Protein AF-A0A536DYF4-F1 (afdb_monomer)

Structure (mmCIF, N/CA/C/O backbone):
data_AF-A0A536DYF4-F1
#
_entry.id   AF-A0A536DYF4-F1
#
loop_
_atom_site.group_PDB
_atom_site.id
_atom_site.type_symbol
_atom_site.label_atom_id
_atom_site.label_alt_id
_atom_site.label_comp_id
_atom_site.label_asym_id
_atom_site.label_entity_id
_atom_site.label_seq_id
_atom_site.pdbx_PDB_ins_code
_atom_site.Cartn_x
_atom_site.Cartn_y
_atom_site.Cartn_z
_atom_site.occupancy
_atom_site.B_iso_or_equiv
_atom_site.auth_seq_id
_atom_site.auth_comp_id
_atom_site.auth_asym_id
_atom_site.auth_atom_id
_atom_site.pdbx_PDB_model_num
ATOM 1 N N . MET A 1 1 ? -3.916 22.424 34.967 1.00 25.30 1 MET A N 1
ATOM 2 C CA . MET A 1 1 ? -3.404 21.280 35.748 1.00 25.30 1 MET A CA 1
ATOM 3 C C . MET A 1 1 ? -4.540 20.280 35.863 1.00 25.30 1 MET A C 1
ATOM 5 O O . MET A 1 1 ? -5.568 20.674 36.398 1.00 25.30 1 MET A O 1
ATOM 9 N N . PRO A 1 2 ? -4.440 19.077 35.279 1.00 30.45 2 PRO A N 1
ATOM 10 C CA . PRO A 1 2 ? -5.526 18.108 35.348 1.00 30.45 2 PRO A CA 1
ATOM 11 C C . PRO A 1 2 ? -5.594 17.494 36.752 1.00 30.45 2 PRO A C 1
ATOM 13 O O . PRO A 1 2 ? -4.598 17.004 37.281 1.00 30.45 2 PRO A O 1
ATOM 16 N N . THR A 1 3 ? -6.770 17.592 37.363 1.00 34.78 3 THR A N 1
ATOM 17 C CA . THR A 1 3 ? -7.141 17.036 38.667 1.00 34.78 3 THR A CA 1
ATOM 18 C C . THR A 1 3 ? -7.410 15.533 38.571 1.00 34.78 3 THR A C 1
ATOM 20 O O . THR A 1 3 ? -8.072 15.106 37.630 1.00 34.78 3 THR A O 1
ATOM 23 N N . LYS A 1 4 ? -6.885 14.778 39.553 1.00 40.72 4 LYS A N 1
ATOM 24 C CA . LYS A 1 4 ? -7.200 13.388 39.957 1.00 40.72 4 LYS A CA 1
ATOM 25 C C . LYS A 1 4 ? -8.194 12.644 39.044 1.00 40.72 4 LYS A C 1
ATOM 27 O O . LYS A 1 4 ? -9.399 12.736 39.240 1.00 40.72 4 LYS A O 1
ATOM 32 N N . ALA A 1 5 ? -7.673 11.873 38.092 1.00 45.44 5 ALA A N 1
ATOM 33 C CA . ALA A 1 5 ? -8.377 10.692 37.604 1.00 45.44 5 ALA A CA 1
ATOM 34 C C . ALA A 1 5 ? -8.034 9.541 38.560 1.00 45.44 5 ALA A C 1
ATOM 36 O O . ALA A 1 5 ? -6.854 9.347 38.865 1.00 45.44 5 ALA A O 1
ATOM 37 N N . ASP A 1 6 ? -9.038 8.823 39.059 1.00 49.34 6 ASP A N 1
ATOM 38 C CA . ASP A 1 6 ? -8.818 7.642 39.890 1.00 49.34 6 ASP A CA 1
ATOM 39 C C . ASP A 1 6 ? -8.406 6.483 38.969 1.00 49.34 6 ASP A C 1
ATOM 41 O O . ASP A 1 6 ? -9.186 5.976 38.158 1.00 49.34 6 ASP A O 1
ATOM 45 N N . PHE A 1 7 ? -7.123 6.127 39.031 1.00 54.47 7 PHE A N 1
ATOM 46 C CA . PHE A 1 7 ? -6.559 4.986 38.319 1.00 54.47 7 PHE A CA 1
ATOM 47 C C . PHE A 1 7 ? -6.653 3.753 39.220 1.00 54.47 7 PHE A C 1
ATOM 49 O O . PHE A 1 7 ? -6.200 3.793 40.359 1.00 54.47 7 PHE A O 1
ATOM 56 N N . VAL A 1 8 ? -7.178 2.646 38.701 1.00 55.31 8 VAL A N 1
ATOM 57 C CA . VAL A 1 8 ? -7.099 1.324 39.329 1.00 55.31 8 VAL A CA 1
ATOM 58 C C . VAL A 1 8 ? -5.947 0.568 38.685 1.00 55.31 8 VAL A C 1
ATOM 60 O O . VAL A 1 8 ? -5.933 0.358 37.471 1.00 55.31 8 VAL A O 1
ATOM 63 N N . ILE A 1 9 ? -4.962 0.163 39.486 1.00 59.66 9 ILE A N 1
ATOM 64 C CA . ILE A 1 9 ? -3.857 -0.682 39.028 1.00 59.66 9 ILE A CA 1
ATOM 65 C C . ILE A 1 9 ? -4.134 -2.128 39.442 1.00 59.66 9 ILE A C 1
ATOM 67 O O . ILE A 1 9 ? -4.295 -2.423 40.621 1.00 59.66 9 ILE A O 1
ATOM 71 N N . GLU A 1 10 ? -4.153 -3.035 38.471 1.00 58.19 10 GLU A N 1
ATOM 72 C CA . GLU A 1 10 ? -4.268 -4.481 38.666 1.00 58.19 10 GLU A CA 1
ATOM 73 C C . GLU A 1 10 ? -2.920 -5.135 38.328 1.00 58.19 10 GLU A C 1
ATOM 75 O O . GLU A 1 10 ? -2.419 -4.994 37.212 1.00 58.19 10 GLU A O 1
ATOM 80 N N . GLY A 1 11 ? -2.305 -5.840 39.277 1.00 58.81 11 GLY A N 1
ATOM 81 C CA . GLY A 1 11 ? -1.127 -6.674 39.016 1.00 58.81 11 GLY A CA 1
ATOM 82 C C . GLY A 1 11 ? -1.521 -8.114 38.711 1.00 58.81 11 GLY A C 1
ATOM 83 O O . GLY A 1 11 ? -2.436 -8.642 39.341 1.00 58.81 11 GLY A O 1
ATOM 84 N N . ASP A 1 12 ? -0.833 -8.762 37.765 1.00 59.91 12 ASP A N 1
ATOM 85 C CA . ASP A 1 12 ? -0.915 -10.222 37.657 1.00 59.91 12 ASP A CA 1
ATOM 86 C C . ASP A 1 12 ? -0.251 -10.896 38.877 1.00 59.91 12 ASP A C 1
ATOM 88 O O . ASP A 1 12 ? 0.471 -10.263 39.652 1.00 59.91 12 ASP A O 1
ATOM 92 N N . ALA A 1 13 ? -0.471 -12.201 39.058 1.00 57.50 13 ALA A N 1
ATOM 93 C CA . ALA A 1 13 ? 0.057 -12.935 40.212 1.00 57.50 13 ALA A CA 1
ATOM 94 C C . ALA A 1 13 ? 1.593 -12.838 40.364 1.00 57.50 13 ALA A C 1
ATOM 96 O O . ALA A 1 13 ? 2.105 -12.924 41.479 1.00 57.50 13 ALA A O 1
ATOM 97 N N . ALA A 1 14 ? 2.332 -12.628 39.268 1.00 56.56 14 ALA A N 1
ATOM 98 C CA . ALA A 1 14 ? 3.785 -12.483 39.295 1.00 56.56 14 ALA A CA 1
ATOM 99 C C . ALA A 1 14 ? 4.220 -11.061 39.694 1.00 56.56 14 ALA A C 1
ATOM 101 O O . ALA A 1 14 ? 5.199 -10.916 40.425 1.00 56.56 14 ALA A O 1
ATOM 102 N N . ALA A 1 15 ? 3.491 -10.025 39.266 1.00 59.44 15 ALA A N 1
ATOM 103 C CA . ALA A 1 15 ? 3.692 -8.648 39.719 1.00 59.44 15 ALA A CA 1
ATOM 104 C C . ALA A 1 15 ? 3.435 -8.522 41.224 1.00 59.44 15 ALA A C 1
ATOM 106 O O . ALA A 1 15 ? 4.239 -7.929 41.943 1.00 59.44 15 ALA A O 1
ATOM 107 N N . THR A 1 16 ? 2.353 -9.137 41.705 1.00 60.66 16 THR A N 1
ATOM 108 C CA . THR A 1 16 ? 2.009 -9.160 43.130 1.00 60.66 16 THR A CA 1
ATOM 109 C C . THR A 1 16 ? 3.076 -9.897 43.943 1.00 60.66 16 THR A C 1
ATOM 111 O O . THR A 1 16 ? 3.575 -9.348 44.920 1.00 60.66 16 THR A O 1
ATOM 114 N N . ALA A 1 17 ? 3.532 -11.073 43.492 1.00 60.22 17 ALA A N 1
ATOM 115 C CA . ALA A 1 17 ? 4.603 -11.819 44.162 1.00 60.22 17 ALA A CA 1
ATOM 116 C C . ALA A 1 17 ? 5.953 -11.072 44.180 1.00 60.22 17 ALA A C 1
ATOM 118 O O . ALA A 1 17 ? 6.704 -11.141 45.159 1.00 60.22 17 ALA A O 1
ATOM 119 N N . TRP A 1 18 ? 6.281 -10.337 43.112 1.00 65.19 18 TRP A N 1
ATOM 120 C CA . TRP A 1 18 ? 7.487 -9.509 43.072 1.00 65.19 18 TRP A CA 1
ATOM 121 C C . TRP A 1 18 ? 7.404 -8.334 44.059 1.00 65.19 18 TRP A C 1
ATOM 123 O O . TRP A 1 18 ? 8.352 -8.094 44.804 1.00 65.19 18 TRP A O 1
ATOM 133 N N . LEU A 1 19 ? 6.259 -7.650 44.132 1.00 63.41 19 LEU A N 1
ATOM 134 C CA . LEU A 1 19 ? 6.041 -6.551 45.081 1.00 63.41 19 LEU A CA 1
ATOM 135 C C . LEU A 1 19 ? 6.033 -7.035 46.537 1.00 63.41 19 LEU A C 1
ATOM 137 O O . LEU A 1 19 ? 6.611 -6.380 47.405 1.00 63.41 19 LEU A O 1
ATOM 141 N N . ASP A 1 20 ? 5.454 -8.208 46.797 1.00 63.09 20 ASP A N 1
ATOM 142 C CA . ASP A 1 20 ? 5.426 -8.818 48.129 1.00 63.09 20 ASP A CA 1
ATOM 143 C C . ASP A 1 20 ? 6.815 -9.274 48.603 1.00 63.09 20 ASP A C 1
ATOM 145 O O . ASP A 1 20 ? 7.092 -9.248 49.805 1.00 63.09 20 ASP A O 1
ATOM 149 N N . SER A 1 21 ? 7.702 -9.658 47.676 1.00 59.94 21 SER A N 1
ATOM 150 C CA . SER A 1 21 ? 9.095 -10.018 47.987 1.00 59.94 21 SER A CA 1
ATOM 151 C C . SER A 1 21 ? 10.030 -8.810 48.137 1.00 59.94 21 SER A C 1
ATOM 153 O O . SER A 1 21 ? 11.095 -8.952 48.734 1.00 59.94 21 SER A O 1
ATOM 155 N N . HIS A 1 22 ? 9.623 -7.619 47.680 1.00 60.59 22 HIS A N 1
ATOM 156 C CA . HIS A 1 22 ? 10.409 -6.377 47.727 1.00 60.59 22 HIS A CA 1
ATOM 157 C C . HIS A 1 22 ? 9.705 -5.309 48.580 1.00 60.59 22 HIS A C 1
ATOM 159 O O . HIS A 1 22 ? 9.400 -4.201 48.124 1.00 60.59 22 HIS A O 1
ATOM 165 N N . LYS A 1 23 ? 9.412 -5.649 49.845 1.00 58.75 23 LYS A N 1
ATOM 166 C CA . LYS A 1 23 ? 8.760 -4.736 50.796 1.00 58.75 23 LYS A CA 1
ATOM 167 C C . LYS A 1 23 ? 9.654 -3.530 51.092 1.00 58.75 23 LYS A C 1
ATOM 169 O O . LYS A 1 23 ? 10.697 -3.652 51.726 1.00 58.75 23 LYS A O 1
ATOM 174 N N . SER A 1 24 ? 9.202 -2.352 50.675 1.00 58.75 24 SER A N 1
ATOM 175 C CA . SER A 1 24 ? 9.834 -1.061 50.957 1.00 58.75 24 SER A CA 1
ATOM 176 C C . SER A 1 24 ? 9.189 -0.406 52.188 1.00 58.75 24 SER A C 1
ATOM 178 O O . SER A 1 24 ? 7.993 -0.559 52.430 1.00 58.75 24 SER A O 1
ATOM 180 N N . GLN A 1 25 ? 9.968 0.359 52.962 1.00 54.94 25 GLN A N 1
ATOM 181 C CA . GLN A 1 25 ? 9.478 1.136 54.118 1.00 54.94 25 GLN A CA 1
ATOM 182 C C . GLN A 1 25 ? 8.611 2.356 53.714 1.00 54.94 25 GLN A C 1
ATOM 184 O O . GLN A 1 25 ? 8.027 3.016 54.571 1.00 54.94 25 GLN A O 1
ATOM 189 N N . GLY A 1 26 ? 8.510 2.653 52.412 1.00 61.69 26 GLY A N 1
ATOM 190 C CA . GLY A 1 26 ? 7.660 3.696 51.822 1.00 61.69 26 GLY A CA 1
ATOM 191 C C . GLY A 1 26 ? 7.018 3.250 50.497 1.00 61.69 26 GLY A C 1
ATOM 192 O O . GLY A 1 26 ? 7.324 2.152 50.027 1.00 61.69 26 GLY A O 1
ATOM 193 N N . PRO A 1 27 ? 6.145 4.073 49.880 1.00 62.12 27 PRO A N 1
ATOM 194 C CA . PRO A 1 27 ? 5.437 3.694 48.657 1.00 62.12 27 PRO A CA 1
ATOM 195 C C . PRO A 1 27 ? 6.414 3.434 47.505 1.00 62.12 27 PRO A C 1
ATOM 197 O O . PRO A 1 27 ? 7.379 4.183 47.325 1.00 62.12 27 PRO A O 1
ATOM 200 N N . HIS A 1 28 ? 6.150 2.403 46.701 1.00 65.62 28 HIS A N 1
ATOM 201 C CA . HIS A 1 28 ? 6.890 2.174 45.458 1.00 65.62 28 HIS A CA 1
ATOM 202 C C . HIS A 1 28 ? 6.515 3.264 44.454 1.00 65.62 28 HIS A C 1
ATOM 204 O O . HIS A 1 28 ? 5.332 3.471 44.169 1.00 65.62 28 HIS A O 1
ATOM 210 N N . VAL A 1 29 ? 7.509 3.975 43.915 1.00 66.31 29 VAL A N 1
ATOM 211 C CA . VAL A 1 29 ? 7.265 5.060 42.954 1.00 66.31 29 VAL A CA 1
ATOM 212 C C . VAL A 1 29 ? 7.645 4.621 41.552 1.00 66.31 29 VAL A C 1
ATOM 214 O O . VAL A 1 29 ? 8.815 4.367 41.273 1.00 66.31 29 VAL A O 1
ATOM 217 N N . ILE A 1 30 ? 6.665 4.574 40.652 1.00 67.81 30 ILE A N 1
ATOM 218 C CA . ILE A 1 30 ? 6.883 4.289 39.233 1.00 67.81 30 ILE A CA 1
ATOM 219 C C . ILE A 1 30 ? 7.089 5.618 38.507 1.00 67.81 30 ILE A C 1
ATOM 221 O O . ILE A 1 30 ? 6.144 6.378 38.279 1.00 67.81 30 ILE A O 1
ATOM 225 N N . ARG A 1 31 ? 8.339 5.903 38.143 1.00 65.69 31 ARG A N 1
ATOM 226 C CA . ARG A 1 31 ? 8.762 7.168 37.538 1.00 65.69 31 ARG A CA 1
ATOM 227 C C . ARG A 1 31 ? 9.065 7.017 36.055 1.00 65.69 31 ARG A C 1
ATOM 229 O O . ARG A 1 31 ? 9.693 6.049 35.637 1.00 65.69 31 ARG A O 1
ATOM 236 N N . TYR A 1 32 ? 8.636 8.014 35.284 1.00 58.16 32 TYR A N 1
ATOM 237 C CA . TYR A 1 32 ? 8.971 8.171 33.874 1.00 58.16 32 TYR A CA 1
ATOM 238 C C . TYR A 1 32 ? 10.139 9.152 33.724 1.00 58.16 32 TYR A C 1
ATOM 240 O O . TYR A 1 32 ? 10.002 10.342 34.012 1.00 58.16 32 TYR A O 1
ATOM 248 N N . ASP A 1 33 ? 11.280 8.658 33.261 1.00 57.62 33 ASP A N 1
ATOM 249 C CA . ASP A 1 33 ? 12.491 9.437 33.036 1.00 57.62 33 ASP A CA 1
ATOM 250 C C . ASP A 1 33 ? 12.746 9.669 31.551 1.00 57.62 33 ASP A C 1
ATOM 252 O O . ASP A 1 33 ? 12.566 8.783 30.720 1.00 57.62 33 ASP A O 1
ATOM 256 N N . VAL A 1 34 ? 13.184 10.881 31.206 1.00 53.88 34 VAL A N 1
ATOM 257 C CA . VAL A 1 34 ? 13.578 11.238 29.840 1.00 53.88 34 VAL A CA 1
ATOM 258 C C . VAL A 1 34 ? 15.008 11.746 29.861 1.00 53.88 34 VAL A C 1
ATOM 260 O O . VAL A 1 34 ? 15.285 12.832 30.366 1.00 53.88 34 VAL A O 1
ATOM 263 N N . HIS A 1 35 ? 15.912 10.987 29.256 1.00 62.44 35 HIS A N 1
ATOM 264 C CA . HIS A 1 35 ? 17.304 11.374 29.072 1.00 62.44 35 HIS A CA 1
ATOM 265 C C . HIS A 1 35 ? 17.565 11.729 27.607 1.00 62.44 35 HIS A C 1
ATOM 267 O O . HIS A 1 35 ? 16.983 11.144 26.695 1.00 62.44 35 HIS A O 1
ATOM 273 N N . ARG A 1 36 ? 18.439 12.707 27.352 1.00 40.62 36 ARG A N 1
ATOM 274 C CA . ARG A 1 36 ? 18.917 13.005 25.994 1.00 40.62 36 ARG A CA 1
ATOM 275 C C . ARG A 1 36 ? 20.212 12.242 25.749 1.00 40.62 36 ARG A C 1
ATOM 277 O O . ARG A 1 36 ? 21.147 12.359 26.530 1.00 40.62 36 ARG A O 1
ATOM 284 N N . CYS A 1 37 ? 20.256 11.478 24.666 1.00 43.66 37 CYS A N 1
ATOM 285 C CA . CYS A 1 37 ? 21.475 10.832 24.200 1.00 43.66 37 CYS A CA 1
ATOM 286 C C . CYS A 1 37 ? 22.365 11.841 23.459 1.00 43.66 37 CYS A C 1
ATOM 288 O O . CYS A 1 37 ? 21.866 12.795 22.855 1.00 43.66 37 CYS A O 1
ATOM 290 N N . CYS A 1 38 ? 23.675 11.588 23.444 1.00 40.66 38 CYS A N 1
ATOM 291 C CA . CYS A 1 38 ? 24.693 12.381 22.749 1.00 40.66 38 CYS A CA 1
ATOM 292 C C . CYS A 1 38 ? 24.399 12.566 21.243 1.00 40.66 38 CYS A C 1
ATOM 294 O O . CYS A 1 38 ? 24.852 13.533 20.646 1.00 40.66 38 CYS A O 1
ATOM 296 N N . GLY A 1 39 ? 23.594 11.678 20.640 1.00 40.66 39 GLY A N 1
ATOM 297 C CA . GLY A 1 39 ? 23.111 11.774 19.254 1.00 40.66 39 GLY A CA 1
ATOM 298 C C . GLY A 1 39 ? 21.796 12.548 19.059 1.00 40.66 39 GLY A C 1
ATOM 299 O O . GLY A 1 39 ? 21.181 12.438 18.003 1.00 40.66 39 GLY A O 1
ATOM 300 N N . GLY A 1 40 ? 21.305 13.272 20.069 1.00 40.75 40 GLY A N 1
ATOM 301 C CA . GLY A 1 40 ? 20.090 14.098 19.981 1.00 40.75 40 GLY A CA 1
ATOM 302 C C . GLY A 1 40 ? 18.757 13.351 20.144 1.00 40.75 40 GLY A C 1
ATOM 303 O O . GLY A 1 40 ? 17.706 13.988 20.213 1.00 40.75 40 GLY A O 1
ATOM 304 N N . GLY A 1 41 ? 18.776 12.019 20.257 1.00 29.67 41 GLY A N 1
ATOM 305 C CA . GLY A 1 41 ? 17.594 11.206 20.562 1.00 29.67 41 GLY A CA 1
ATOM 306 C C . GLY A 1 41 ? 17.150 11.322 22.027 1.00 29.67 41 GLY A C 1
ATOM 307 O O . GLY A 1 41 ? 17.980 11.472 22.926 1.00 29.67 41 GLY A O 1
ATOM 308 N N . LYS A 1 42 ? 15.837 11.236 22.279 1.00 47.06 42 LYS A N 1
ATOM 309 C CA . LYS A 1 42 ? 15.270 11.120 23.634 1.00 47.06 42 LYS A CA 1
ATOM 310 C C . LYS A 1 42 ? 15.140 9.640 24.001 1.00 47.06 42 LYS A C 1
ATOM 312 O O . LYS A 1 42 ? 14.503 8.889 23.271 1.00 47.06 42 LYS A O 1
ATOM 317 N N . IL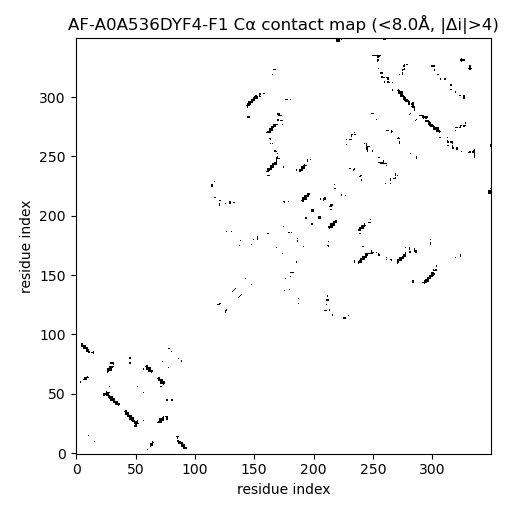E A 1 43 ? 15.726 9.241 25.124 1.00 48.16 43 ILE A N 1
ATOM 318 C CA . ILE A 1 43 ? 15.570 7.924 25.740 1.00 48.16 43 ILE A CA 1
ATOM 319 C C . ILE A 1 43 ? 14.548 8.079 26.858 1.00 48.16 43 ILE A C 1
ATOM 321 O O . ILE A 1 43 ? 14.769 8.846 27.793 1.00 48.16 43 ILE A O 1
ATOM 325 N N . CYS A 1 44 ? 13.434 7.371 26.739 1.00 59.75 44 CYS A N 1
ATOM 326 C CA . CYS A 1 44 ? 12.387 7.335 27.748 1.00 59.75 44 CYS A CA 1
ATOM 327 C C . CYS A 1 44 ? 12.521 6.030 28.539 1.00 59.75 44 CYS A C 1
ATOM 329 O O . CYS A 1 44 ? 12.516 4.960 27.934 1.00 59.75 44 CYS A O 1
ATOM 331 N N . ASP A 1 45 ? 12.647 6.114 29.859 1.00 54.06 45 ASP A N 1
ATOM 332 C CA . ASP A 1 45 ? 12.832 4.973 30.757 1.00 54.06 45 ASP A CA 1
ATOM 333 C C . ASP A 1 45 ? 11.764 4.988 31.859 1.00 54.06 45 ASP A C 1
ATOM 335 O O . ASP A 1 45 ? 11.299 6.049 32.273 1.00 54.06 45 ASP A O 1
ATOM 339 N N . VAL A 1 46 ? 11.354 3.809 32.321 1.00 58.09 46 VAL A N 1
ATOM 340 C CA . VAL A 1 46 ? 10.402 3.653 33.429 1.00 58.09 46 VAL A CA 1
ATOM 341 C C . VAL A 1 46 ? 11.092 2.873 34.534 1.00 58.09 46 VAL A C 1
ATOM 343 O O . VAL A 1 46 ? 11.483 1.718 34.329 1.00 58.09 46 VAL A O 1
ATOM 346 N N . ARG A 1 47 ? 11.228 3.501 35.704 1.00 62.38 47 ARG A N 1
ATOM 347 C CA . ARG A 1 47 ? 11.929 2.947 36.869 1.00 62.38 47 ARG A CA 1
ATOM 348 C C . ARG A 1 47 ? 11.011 2.856 38.074 1.00 62.38 47 ARG A C 1
ATOM 350 O O . ARG A 1 47 ? 10.170 3.727 38.281 1.00 62.38 47 ARG A O 1
ATOM 357 N N . VAL A 1 48 ? 11.223 1.820 38.878 1.00 62.09 48 VAL A N 1
ATOM 358 C CA . VAL A 1 48 ? 10.628 1.693 40.209 1.00 62.09 48 VAL A CA 1
ATOM 359 C C . VAL A 1 48 ? 11.661 2.195 41.207 1.00 62.09 48 VAL A C 1
ATOM 361 O O . VAL A 1 48 ? 12.790 1.712 41.223 1.00 62.09 48 VAL A O 1
ATOM 364 N N . LEU A 1 49 ? 11.294 3.202 41.989 1.00 63.53 49 LEU A N 1
ATOM 365 C CA . LEU A 1 49 ? 12.101 3.699 43.094 1.00 63.53 49 LEU A CA 1
ATOM 366 C C . LEU A 1 49 ? 11.546 3.128 44.399 1.00 63.53 49 LEU A C 1
ATOM 368 O O . LEU A 1 49 ? 10.355 3.269 44.687 1.00 63.53 49 LEU A O 1
ATOM 372 N N . GLU A 1 50 ? 12.422 2.502 45.178 1.00 60.53 50 GLU A N 1
ATOM 373 C CA . GLU A 1 50 ? 12.133 2.030 46.531 1.00 60.53 50 GLU A CA 1
ATOM 374 C C . GLU A 1 50 ? 12.386 3.169 47.533 1.00 60.53 50 GLU A C 1
ATOM 376 O O . GLU A 1 50 ? 13.383 3.886 47.431 1.00 60.53 50 GLU A O 1
ATOM 381 N N . GLY A 1 51 ? 11.478 3.372 48.493 1.00 54.84 51 GLY A N 1
ATOM 382 C CA . GLY A 1 51 ? 11.690 4.309 49.604 1.00 54.84 51 GLY A CA 1
ATOM 383 C C . GLY A 1 51 ? 11.700 5.806 49.252 1.00 54.84 51 GLY A C 1
ATOM 384 O O . GLY A 1 51 ? 12.432 6.573 49.880 1.00 54.84 51 GLY A O 1
ATOM 385 N N . ALA A 1 52 ? 10.906 6.263 48.276 1.00 54.81 52 ALA A N 1
ATOM 386 C CA . ALA A 1 52 ? 10.832 7.692 47.954 1.00 54.81 52 ALA A CA 1
ATOM 387 C C . ALA A 1 52 ? 10.259 8.520 49.125 1.00 54.81 52 ALA A C 1
ATOM 389 O O . ALA A 1 52 ? 9.228 8.175 49.711 1.00 54.81 52 ALA A O 1
ATOM 390 N N . ARG A 1 53 ? 10.905 9.649 49.455 1.00 53.84 53 ARG A N 1
ATOM 391 C CA . ARG A 1 53 ? 10.426 10.575 50.499 1.00 53.84 53 ARG A CA 1
ATOM 392 C C . ARG A 1 53 ? 9.187 11.328 50.010 1.00 53.84 53 ARG A C 1
ATOM 394 O O . ARG A 1 53 ? 9.106 11.675 48.837 1.00 53.84 53 ARG A O 1
ATOM 401 N N . ARG A 1 54 ? 8.251 11.641 50.915 1.00 46.56 54 ARG A N 1
ATOM 402 C CA . ARG A 1 54 ? 6.945 12.289 50.631 1.00 46.56 54 ARG A CA 1
ATOM 403 C C . ARG A 1 54 ? 7.049 13.554 49.755 1.00 46.56 54 ARG A C 1
ATOM 405 O O . ARG A 1 54 ? 6.169 13.813 48.944 1.00 46.56 54 ARG A O 1
ATOM 412 N N . GLU A 1 55 ? 8.151 14.291 49.872 1.00 45.84 55 GLU A N 1
ATOM 413 C CA . GLU A 1 55 ? 8.466 15.512 49.110 1.00 45.84 55 GLU A CA 1
ATOM 414 C C . GLU A 1 55 ? 8.793 15.261 47.623 1.00 45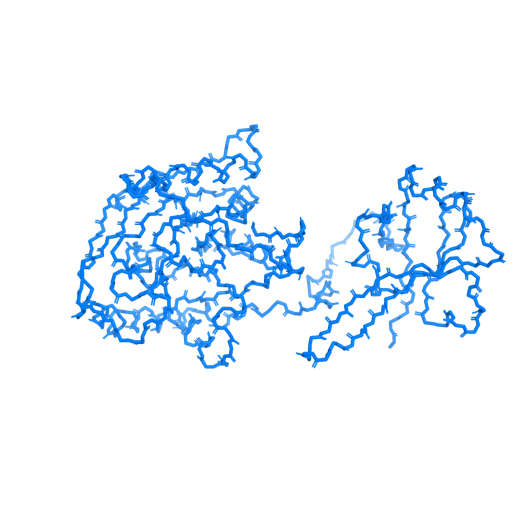.84 55 GLU A C 1
ATOM 416 O O . GLU A 1 55 ? 8.624 16.153 46.797 1.00 45.84 55 GLU A O 1
ATOM 421 N N . GLN A 1 56 ? 9.208 14.045 47.246 1.00 52.75 56 GLN A N 1
ATOM 422 C CA . GLN A 1 56 ? 9.515 13.656 45.859 1.00 52.75 56 GLN A CA 1
ATOM 423 C C . GLN A 1 56 ? 8.273 13.191 45.071 1.00 52.75 56 GLN A C 1
ATOM 425 O O . GLN A 1 56 ? 8.382 12.891 43.884 1.00 52.75 56 GLN A O 1
ATOM 430 N N . ILE A 1 57 ? 7.104 13.121 45.723 1.00 52.78 57 ILE A N 1
ATOM 431 C CA . ILE A 1 57 ? 5.892 12.433 45.234 1.00 52.78 57 ILE A CA 1
ATOM 432 C C . ILE A 1 57 ? 4.777 13.434 44.852 1.00 52.78 57 ILE A C 1
ATOM 434 O O . ILE A 1 57 ? 3.719 13.038 44.382 1.00 52.78 57 ILE A O 1
ATOM 438 N N . SER A 1 58 ? 5.000 14.749 44.972 1.00 49.66 58 SER A N 1
ATOM 439 C CA . SER A 1 58 ? 3.958 15.778 44.758 1.00 49.66 58 SER A CA 1
ATOM 440 C C . SER A 1 58 ? 3.318 15.787 43.360 1.00 49.66 58 SER A C 1
ATOM 442 O O . SER A 1 58 ? 2.197 16.264 43.211 1.00 49.66 58 SER A O 1
ATOM 444 N N . ASN A 1 59 ? 3.996 15.225 42.353 1.00 56.38 59 ASN A N 1
ATOM 445 C CA . ASN A 1 59 ? 3.514 15.119 40.970 1.00 56.38 59 ASN A CA 1
ATOM 446 C C . ASN A 1 59 ? 3.053 13.701 40.572 1.00 56.38 59 ASN A C 1
ATOM 448 O O . ASN A 1 59 ? 2.818 13.447 39.390 1.00 56.38 59 ASN A O 1
ATOM 452 N N . PHE A 1 60 ? 2.961 12.770 41.524 1.00 63.19 60 PHE A N 1
ATOM 453 C CA . PHE A 1 60 ? 2.604 11.371 41.286 1.00 63.19 60 PHE A CA 1
ATOM 454 C C . PHE A 1 60 ? 1.211 11.077 41.837 1.00 63.19 60 PHE A C 1
ATOM 456 O O . PHE A 1 60 ? 0.813 11.620 42.868 1.00 63.19 60 PHE A O 1
ATOM 463 N N . VAL A 1 61 ? 0.465 10.207 41.157 1.00 61.84 61 VAL A N 1
ATOM 464 C CA . VAL A 1 61 ? -0.874 9.813 41.602 1.00 61.84 61 VAL A CA 1
ATOM 465 C C . VAL A 1 61 ? -0.744 8.614 42.543 1.00 61.84 61 VAL A C 1
ATOM 467 O O . VAL A 1 61 ? -0.223 7.582 42.112 1.00 61.84 61 VAL A O 1
ATOM 470 N N . PRO A 1 62 ? -1.153 8.733 43.820 1.00 62.72 62 PRO A N 1
ATOM 471 C CA . PRO A 1 62 ? -1.158 7.608 44.743 1.00 62.72 62 PRO A CA 1
ATOM 472 C C . PRO A 1 62 ? -2.299 6.645 44.399 1.00 62.72 62 PRO A C 1
ATOM 474 O O . PRO A 1 62 ? -3.407 7.081 44.096 1.00 62.72 62 PRO A O 1
ATOM 477 N N . THR A 1 63 ? -2.030 5.349 44.473 1.00 64.06 63 THR A N 1
ATOM 478 C CA . THR A 1 63 ? -2.993 4.267 44.255 1.00 64.06 63 THR A CA 1
ATOM 479 C C . THR A 1 63 ? -2.650 3.091 45.153 1.00 64.06 63 THR A C 1
ATOM 481 O O . THR A 1 63 ? -1.476 2.796 45.385 1.00 64.06 63 THR A O 1
ATOM 484 N N . ASP A 1 64 ? -3.680 2.395 45.618 1.00 63.94 64 ASP A N 1
ATOM 485 C CA . ASP A 1 64 ? -3.525 1.160 46.374 1.00 63.94 64 ASP A CA 1
ATOM 486 C C . ASP A 1 64 ? -3.782 -0.027 45.440 1.00 63.94 64 ASP A C 1
ATOM 488 O O . ASP A 1 64 ? -4.717 -0.015 44.637 1.00 63.94 64 ASP A O 1
ATOM 492 N N . LEU A 1 65 ? -2.927 -1.043 45.512 1.00 61.91 65 LEU A N 1
ATOM 493 C CA . LEU A 1 65 ? -3.213 -2.346 44.917 1.00 61.91 65 LEU A CA 1
ATOM 494 C C . LEU A 1 65 ? -4.263 -3.083 45.759 1.00 61.91 65 LEU A C 1
ATOM 496 O O . LEU A 1 65 ? -4.431 -2.813 46.948 1.00 61.91 65 LEU A O 1
ATOM 500 N N . HIS A 1 66 ? -4.922 -4.082 45.168 1.00 54.34 66 HIS A N 1
ATOM 501 C CA . HIS A 1 66 ? -5.950 -4.888 45.842 1.00 54.34 66 HIS A CA 1
ATOM 502 C C . HIS A 1 66 ? -5.457 -5.589 47.130 1.00 54.34 66 HIS A C 1
ATOM 504 O O . HIS A 1 66 ? -6.252 -5.909 48.007 1.00 54.34 66 HIS A O 1
ATOM 510 N N . ASN A 1 67 ? -4.143 -5.792 47.275 1.00 57.78 67 ASN A N 1
ATOM 511 C CA . ASN A 1 67 ? -3.492 -6.369 48.457 1.00 57.78 67 ASN A CA 1
ATOM 512 C C . ASN A 1 67 ? -3.074 -5.323 49.521 1.00 57.78 67 ASN A C 1
ATOM 514 O O . ASN A 1 67 ? -2.409 -5.676 50.494 1.00 57.78 67 ASN A O 1
ATOM 518 N N . GLY A 1 68 ? -3.418 -4.042 49.345 1.00 59.03 68 GLY A N 1
ATOM 519 C CA . GLY A 1 68 ? -3.086 -2.955 50.275 1.00 59.03 68 GLY A CA 1
ATOM 520 C C . GLY A 1 68 ? -1.685 -2.350 50.105 1.00 59.03 68 GLY A C 1
ATOM 521 O O . GLY A 1 68 ? -1.286 -1.500 50.905 1.00 59.03 68 GLY A O 1
ATOM 522 N N . THR A 1 69 ? -0.921 -2.750 49.081 1.00 66.69 69 THR A N 1
ATOM 523 C CA . THR A 1 69 ? 0.371 -2.123 48.758 1.00 66.69 69 THR A CA 1
ATOM 524 C C . THR A 1 69 ? 0.162 -0.719 48.184 1.00 66.69 69 THR A C 1
ATOM 526 O O . THR A 1 69 ? -0.535 -0.549 47.183 1.00 66.69 69 THR A O 1
ATOM 529 N N . LYS A 1 70 ? 0.812 0.287 48.786 1.00 64.38 70 LYS A N 1
ATOM 530 C CA . LYS A 1 70 ? 0.741 1.689 48.343 1.00 64.38 70 LYS A CA 1
ATOM 531 C C . LYS A 1 70 ? 1.744 1.968 47.227 1.00 64.38 70 LYS A C 1
ATOM 533 O O . LYS A 1 70 ? 2.952 1.846 47.437 1.00 64.38 70 LYS A O 1
ATOM 538 N N . ILE A 1 71 ? 1.256 2.416 46.076 1.00 68.44 71 ILE A N 1
ATOM 539 C CA . ILE A 1 71 ? 2.060 2.801 44.910 1.00 68.44 71 ILE A CA 1
ATOM 540 C C . ILE A 1 71 ? 1.807 4.272 44.581 1.00 68.44 71 ILE A C 1
ATOM 542 O O . ILE A 1 71 ? 0.709 4.785 44.769 1.00 68.44 71 ILE A O 1
ATOM 546 N N . ALA A 1 72 ? 2.818 4.967 44.063 1.00 68.69 72 ALA A N 1
ATOM 547 C CA . ALA A 1 72 ? 2.623 6.252 43.399 1.00 68.69 72 ALA A CA 1
ATOM 548 C C . ALA A 1 72 ? 3.141 6.180 41.958 1.00 68.69 72 ALA A C 1
ATOM 550 O O . ALA A 1 72 ? 4.291 5.808 41.723 1.00 68.69 72 ALA A O 1
ATOM 551 N N . ILE A 1 73 ? 2.304 6.524 40.980 1.00 65.69 73 ILE A N 1
ATOM 552 C CA . ILE A 1 73 ? 2.636 6.406 39.553 1.00 65.69 73 ILE A CA 1
ATOM 553 C C . ILE A 1 73 ? 2.701 7.779 38.879 1.00 65.69 73 ILE A C 1
ATOM 555 O O . ILE A 1 73 ? 1.859 8.645 39.124 1.00 65.69 73 ILE A O 1
ATOM 559 N N . ASP A 1 74 ? 3.706 7.999 38.023 1.00 64.56 74 ASP A N 1
ATOM 560 C CA . ASP A 1 74 ? 3.693 9.137 37.097 1.00 64.56 74 ASP A CA 1
ATOM 561 C C . ASP A 1 74 ? 2.597 8.853 36.055 1.00 64.56 74 ASP A C 1
ATOM 563 O O . ASP A 1 74 ? 2.670 7.819 35.381 1.00 64.56 74 ASP A O 1
ATOM 567 N N . PRO A 1 75 ? 1.60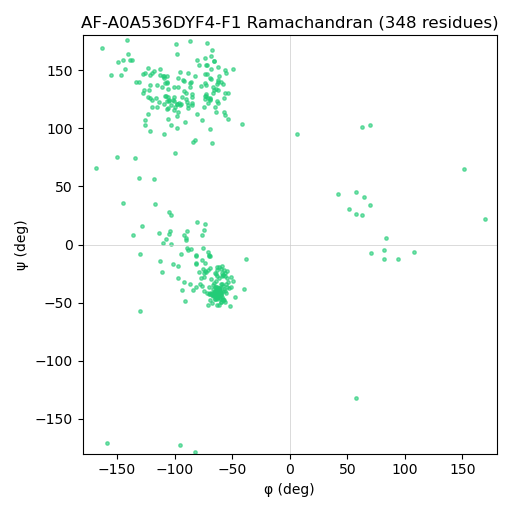4 9.737 35.856 1.00 59.81 75 PRO A N 1
ATOM 568 C CA . PRO A 1 75 ? 0.566 9.546 34.839 1.00 59.81 75 PRO A CA 1
ATOM 569 C C . PRO A 1 75 ? 1.117 9.233 33.437 1.00 59.81 75 PRO A C 1
ATOM 571 O O . PRO A 1 75 ? 0.484 8.532 32.650 1.00 59.81 75 PRO A O 1
ATOM 574 N N . ARG A 1 76 ? 2.334 9.698 33.118 1.00 57.69 76 ARG A N 1
ATOM 575 C CA . ARG A 1 76 ? 3.019 9.416 31.845 1.00 57.69 76 ARG A CA 1
ATOM 576 C C . ARG A 1 76 ? 3.567 7.991 31.751 1.00 57.69 76 ARG A C 1
ATOM 578 O O . ARG A 1 76 ? 3.743 7.499 30.635 1.00 57.69 76 ARG A O 1
ATOM 585 N N . ALA A 1 77 ? 3.832 7.343 32.886 1.00 58.59 77 ALA A N 1
ATOM 586 C CA . ALA A 1 77 ? 4.247 5.946 32.960 1.00 58.59 77 ALA A CA 1
ATOM 587 C C . ALA A 1 77 ? 3.059 4.990 32.779 1.00 58.59 77 ALA A C 1
ATOM 589 O O . ALA A 1 77 ? 3.229 3.952 32.147 1.00 58.59 77 ALA A O 1
ATOM 590 N N . ALA A 1 78 ? 1.860 5.355 33.251 1.00 58.44 78 ALA A N 1
ATOM 591 C CA . ALA A 1 78 ? 0.662 4.509 33.187 1.00 58.44 78 ALA A CA 1
ATOM 592 C C . ALA A 1 78 ? 0.320 4.039 31.759 1.00 58.44 78 ALA A C 1
ATOM 594 O O . ALA A 1 78 ? 0.025 2.868 31.543 1.00 58.44 78 ALA A O 1
ATOM 595 N N . ALA A 1 79 ? 0.442 4.925 30.763 1.00 54.09 79 ALA A N 1
ATOM 596 C CA . ALA A 1 79 ? 0.168 4.608 29.356 1.00 54.09 79 ALA A CA 1
ATOM 597 C C . ALA A 1 79 ? 1.329 3.901 28.624 1.00 54.09 79 ALA A C 1
ATOM 599 O O . ALA A 1 79 ? 1.181 3.488 27.474 1.00 54.09 79 ALA A O 1
ATOM 600 N N . ARG A 1 80 ? 2.510 3.818 29.246 1.00 53.41 80 ARG A N 1
ATOM 601 C CA . ARG A 1 80 ? 3.755 3.335 28.622 1.00 53.41 80 ARG A CA 1
ATOM 602 C C . ARG A 1 80 ? 4.435 2.247 29.438 1.00 53.41 80 ARG A C 1
ATOM 604 O O . ARG A 1 80 ? 5.618 1.985 29.231 1.00 53.41 80 ARG A O 1
ATOM 611 N N . LEU A 1 81 ? 3.704 1.650 30.373 1.00 56.16 81 LEU A N 1
ATOM 612 C CA . LEU A 1 81 ? 4.254 0.720 31.334 1.00 56.16 81 LEU A CA 1
ATOM 613 C C . LEU A 1 81 ? 4.757 -0.530 30.595 1.00 56.16 81 LEU A C 1
ATOM 615 O O . LEU A 1 81 ? 3.971 -1.204 29.925 1.00 56.16 81 LEU A O 1
ATOM 619 N N . PRO A 1 82 ? 6.062 -0.838 30.653 1.00 54.44 82 PRO A N 1
ATOM 620 C CA . PRO A 1 82 ? 6.581 -2.022 29.985 1.00 54.44 82 PRO A CA 1
ATOM 621 C C . PRO A 1 82 ? 5.911 -3.299 30.507 1.00 54.44 82 PRO A C 1
ATOM 623 O O . PRO A 1 82 ? 5.757 -3.468 31.716 1.00 54.44 82 PRO A O 1
ATOM 626 N N . SER A 1 83 ? 5.596 -4.241 29.614 1.00 52.88 83 SER A N 1
ATOM 627 C CA . SER A 1 83 ? 4.952 -5.521 29.961 1.00 52.88 83 SER A CA 1
ATOM 628 C C . SER A 1 83 ? 5.723 -6.337 31.003 1.00 52.88 83 SER A C 1
ATOM 630 O O . SER A 1 83 ? 5.113 -7.097 31.746 1.00 52.88 83 SER A O 1
ATOM 632 N N . ARG A 1 84 ? 7.046 -6.134 31.127 1.00 55.25 84 ARG A N 1
ATOM 633 C CA . ARG A 1 84 ? 7.886 -6.746 32.175 1.00 55.25 84 ARG A CA 1
ATOM 634 C C . ARG A 1 84 ? 7.421 -6.423 3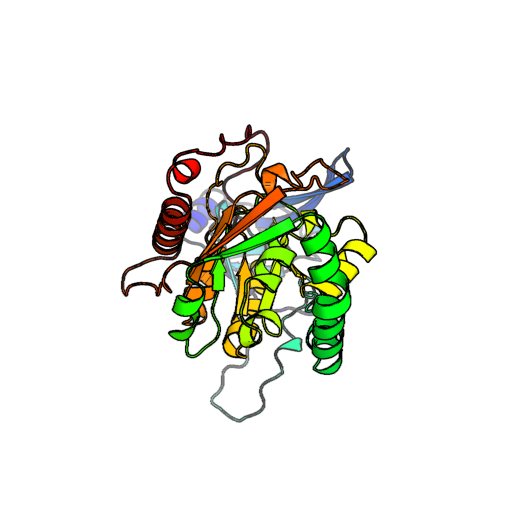3.599 1.00 55.25 84 ARG A C 1
ATOM 636 O O . ARG A 1 84 ? 7.703 -7.201 34.498 1.00 55.25 84 ARG A O 1
ATOM 643 N N . PHE A 1 85 ? 6.739 -5.293 33.797 1.00 56.50 85 PHE A N 1
ATOM 644 C CA . PHE A 1 85 ? 6.198 -4.910 35.100 1.00 56.50 85 PHE A CA 1
ATOM 645 C C . PHE A 1 85 ? 4.865 -5.591 35.405 1.00 56.50 85 PHE A C 1
ATOM 647 O O . PHE A 1 85 ? 4.483 -5.623 36.565 1.00 56.50 85 PHE A O 1
ATOM 654 N N . ARG A 1 86 ? 4.178 -6.147 34.392 1.00 56.53 86 ARG A N 1
ATOM 655 C CA . ARG A 1 86 ? 2.951 -6.949 34.548 1.00 56.53 86 ARG A CA 1
ATOM 656 C C . ARG A 1 86 ? 1.846 -6.275 35.388 1.00 56.53 86 ARG A C 1
ATOM 658 O O . ARG A 1 86 ? 1.039 -6.941 36.030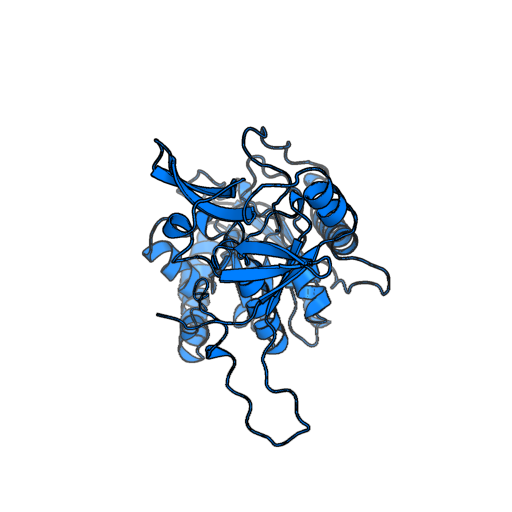 1.00 56.53 86 ARG A O 1
ATOM 665 N N . LEU A 1 87 ? 1.798 -4.943 35.346 1.00 60.53 87 LEU A N 1
ATOM 666 C CA . LEU A 1 87 ? 0.746 -4.119 35.939 1.00 60.53 87 LEU A CA 1
ATOM 667 C C . LEU A 1 87 ? -0.149 -3.573 34.819 1.00 60.53 87 LEU A C 1
ATOM 669 O O . LEU A 1 87 ? 0.341 -3.051 33.816 1.00 60.53 87 LEU A O 1
ATOM 673 N N . THR A 1 88 ? -1.458 -3.666 35.011 1.00 54.31 88 THR A N 1
ATOM 674 C CA . THR A 1 88 ? -2.494 -3.111 34.140 1.00 54.31 88 THR A CA 1
ATOM 675 C C . THR A 1 88 ? -3.079 -1.882 34.815 1.00 54.31 88 THR A C 1
ATOM 677 O O . THR A 1 88 ? -3.550 -1.972 35.941 1.00 54.31 88 THR A O 1
ATOM 680 N N . VAL A 1 89 ? -3.068 -0.730 34.143 1.00 56.03 89 VAL A N 1
ATOM 681 C CA . VAL A 1 89 ? -3.681 0.499 34.667 1.00 56.03 89 VAL A CA 1
ATOM 682 C C . VAL A 1 89 ? -5.016 0.731 33.963 1.00 56.03 89 VAL A C 1
ATOM 684 O O . VAL A 1 89 ? -5.056 0.873 32.740 1.00 56.03 89 VAL A O 1
ATOM 687 N N . ARG A 1 90 ? -6.109 0.770 34.725 1.00 50.00 90 ARG A N 1
ATOM 688 C CA . ARG A 1 90 ? -7.465 1.108 34.274 1.00 50.00 90 ARG A CA 1
ATOM 689 C C . ARG A 1 90 ? -7.866 2.462 34.850 1.00 50.00 90 ARG A C 1
ATOM 691 O O . ARG A 1 90 ? -7.483 2.797 35.961 1.00 50.00 90 ARG A O 1
ATOM 698 N N . VAL A 1 91 ? -8.621 3.251 34.096 1.00 48.94 91 VAL A N 1
ATOM 699 C CA . VAL A 1 91 ? -9.202 4.509 34.589 1.00 48.94 91 VAL A CA 1
ATOM 700 C C . VAL A 1 91 ? -10.639 4.210 34.991 1.00 48.94 91 VAL A C 1
ATOM 702 O O . VAL A 1 91 ? -11.404 3.736 34.154 1.00 48.94 91 VAL A O 1
ATOM 705 N N . THR A 1 92 ? -10.995 4.445 36.249 1.00 42.25 92 THR A N 1
ATOM 706 C CA . THR A 1 92 ? -12.380 4.332 36.726 1.00 42.25 92 THR A CA 1
ATOM 707 C C . THR A 1 92 ? -13.040 5.703 36.680 1.00 42.25 92 THR A C 1
ATOM 709 O O . THR A 1 92 ? -12.555 6.642 37.306 1.00 42.25 92 THR A O 1
ATOM 712 N N . ASP A 1 93 ? -14.131 5.821 35.923 1.00 39.78 93 ASP A N 1
ATOM 713 C CA . ASP A 1 93 ? -14.978 7.015 35.896 1.00 39.78 93 ASP A CA 1
ATOM 714 C C . ASP A 1 93 ? -16.065 6.874 36.988 1.00 39.78 93 ASP A C 1
ATOM 716 O O . ASP A 1 93 ? -16.782 5.871 36.969 1.00 39.78 93 ASP A O 1
ATOM 720 N N . PRO A 1 94 ? -16.210 7.793 37.964 1.00 33.19 94 PRO A N 1
ATOM 721 C CA . PRO A 1 94 ? -17.103 7.593 39.115 1.00 33.19 94 PRO A CA 1
ATOM 722 C C . PRO A 1 94 ? -18.619 7.698 38.847 1.00 33.19 94 PRO A C 1
ATOM 724 O O . PRO A 1 94 ? -19.380 7.881 39.796 1.00 33.19 94 PRO A O 1
ATOM 727 N N . ALA A 1 95 ? -19.099 7.615 37.605 1.00 34.62 95 ALA A N 1
ATOM 728 C CA . ALA A 1 95 ? -20.512 7.846 37.287 1.00 34.62 95 ALA A CA 1
ATOM 729 C C . ALA A 1 95 ? -21.097 6.792 36.331 1.00 34.62 95 ALA A C 1
ATOM 731 O O . ALA A 1 95 ? -21.373 7.069 35.165 1.00 34.62 95 ALA A O 1
ATOM 732 N N . GLU A 1 96 ? -21.346 5.586 36.846 1.00 31.89 96 GLU A N 1
ATOM 733 C CA . GLU A 1 96 ? -22.169 4.565 36.185 1.00 31.89 96 GLU A CA 1
ATOM 734 C C . GLU A 1 96 ? -23.563 4.502 36.837 1.00 31.89 96 GLU A C 1
ATOM 736 O O . GLU A 1 96 ? -23.755 3.953 37.919 1.00 31.89 96 GLU A O 1
ATOM 741 N N . GLY A 1 97 ? -24.553 5.091 36.163 1.00 30.91 97 GLY A N 1
ATOM 742 C CA . GLY A 1 97 ? -25.986 4.941 36.433 1.00 30.91 97 GLY A CA 1
ATOM 743 C C . GLY A 1 97 ? -26.753 4.780 35.109 1.00 30.91 97 GLY A C 1
ATOM 744 O O . GLY A 1 97 ? -26.222 5.138 34.052 1.00 30.91 97 GLY A O 1
ATOM 745 N N . PRO A 1 98 ? -27.975 4.211 35.105 1.00 33.25 98 PRO A N 1
ATOM 746 C CA . PRO A 1 98 ? -28.589 3.716 33.878 1.00 33.25 98 PRO A CA 1
ATOM 747 C C . PRO A 1 98 ? -29.242 4.836 33.039 1.00 33.25 98 PRO A C 1
ATOM 749 O O . PRO A 1 98 ? -30.283 5.371 33.396 1.00 33.25 98 PRO A O 1
ATOM 752 N N . ASN A 1 99 ? -28.639 5.099 31.873 1.00 36.69 99 ASN A N 1
ATOM 753 C CA . ASN A 1 99 ? -29.256 5.439 30.574 1.00 36.69 99 ASN A CA 1
ATOM 754 C C . ASN A 1 99 ? -30.096 6.740 30.409 1.00 36.69 99 ASN A C 1
ATOM 756 O O . ASN A 1 99 ? -31.292 6.692 30.654 1.00 36.69 99 ASN A O 1
ATOM 760 N N . VAL A 1 100 ? -29.534 7.825 29.824 1.00 31.47 100 VAL A N 1
ATOM 761 C CA . VAL A 1 100 ? -30.227 8.918 29.061 1.00 31.47 100 VAL A CA 1
ATOM 762 C C . VAL A 1 100 ? -29.222 9.581 28.065 1.00 31.47 100 VAL A C 1
ATOM 764 O O . VAL A 1 100 ? -28.030 9.624 28.373 1.00 31.47 100 VAL A O 1
ATOM 767 N N . PRO A 1 101 ? -29.624 10.045 26.850 1.00 36.19 101 PRO A N 1
ATOM 768 C CA . PRO A 1 101 ? -28.738 10.253 25.702 1.00 36.19 101 PRO A CA 1
ATOM 769 C C . PRO A 1 101 ? -28.039 11.620 25.679 1.00 36.19 101 PRO A C 1
ATOM 771 O O . PRO A 1 101 ? -28.634 12.661 25.938 1.00 36.19 101 PRO A O 1
ATOM 774 N N . GLY A 1 102 ? -26.765 11.594 25.286 1.00 33.03 102 GLY A N 1
ATOM 775 C CA . GLY A 1 102 ? -25.879 12.757 25.256 1.00 33.03 102 GLY A CA 1
ATOM 776 C C . GLY A 1 102 ? -24.429 12.325 25.457 1.00 33.03 102 GLY A C 1
ATOM 777 O O . GLY A 1 102 ? -23.822 12.623 26.476 1.00 33.03 102 GLY A O 1
ATOM 778 N N . ARG A 1 103 ? -23.880 11.552 24.508 1.00 27.98 103 ARG A N 1
ATOM 779 C CA . ARG A 1 103 ? -22.459 11.161 24.524 1.00 27.98 103 ARG A CA 1
ATOM 780 C C . ARG A 1 103 ? -21.570 12.409 24.410 1.00 27.98 103 ARG A C 1
ATOM 782 O O . ARG A 1 103 ? -21.770 13.171 23.461 1.00 27.98 103 ARG A O 1
ATOM 789 N N . PRO A 1 104 ? -20.524 12.571 25.239 1.00 28.88 104 PRO A N 1
ATOM 790 C CA . PRO A 1 104 ? -19.432 13.467 24.902 1.00 28.88 104 PRO A CA 1
ATOM 791 C C . PRO A 1 104 ? -18.702 12.906 23.676 1.00 28.88 104 PRO A C 1
ATOM 793 O O . PRO A 1 104 ? -18.419 11.712 23.566 1.00 28.88 104 PRO A O 1
ATOM 796 N N . THR A 1 105 ? -18.443 13.774 22.708 1.00 30.02 105 THR A N 1
ATOM 797 C CA . THR A 1 105 ? -17.774 13.454 21.447 1.00 30.02 105 THR A CA 1
ATOM 798 C C . THR A 1 105 ? -16.351 12.934 21.650 1.00 30.02 105 THR A C 1
ATOM 800 O O . THR A 1 105 ? -15.604 13.457 22.473 1.00 30.02 105 THR A O 1
ATOM 803 N N . LEU A 1 106 ? -15.964 11.992 20.780 1.00 34.00 106 LEU A N 1
ATOM 804 C CA . LEU A 1 106 ? -14.651 11.353 20.547 1.00 34.00 106 LEU A CA 1
ATOM 805 C C . LEU A 1 106 ? -13.397 12.261 20.661 1.00 34.00 106 LEU A C 1
ATOM 807 O O . LEU A 1 106 ? -12.277 11.768 20.695 1.00 34.00 106 LEU A O 1
ATOM 811 N N . HIS A 1 107 ? -13.569 13.582 20.701 1.00 31.06 107 HIS A N 1
ATOM 812 C CA . HIS A 1 107 ? -12.508 14.585 20.754 1.00 31.06 107 HIS A CA 1
ATOM 813 C C . HIS A 1 107 ? -11.796 14.679 22.118 1.00 31.06 107 HIS A C 1
ATOM 815 O O . HIS A 1 107 ? -10.659 15.130 22.164 1.00 31.06 107 HIS A O 1
ATOM 821 N N . ALA A 1 108 ? -12.423 14.248 23.219 1.00 29.17 108 ALA A N 1
ATOM 822 C CA . ALA A 1 108 ? -11.878 14.444 24.572 1.00 29.17 108 ALA A CA 1
ATOM 823 C C . ALA A 1 108 ? -10.937 13.322 25.071 1.00 29.17 108 ALA A C 1
ATOM 825 O O . ALA A 1 108 ? -10.369 13.437 26.150 1.00 29.17 108 ALA A O 1
ATOM 826 N N . LEU A 1 109 ? -10.738 12.254 24.287 1.00 31.64 109 LEU A N 1
ATOM 827 C CA . LEU A 1 109 ? -9.860 11.115 24.620 1.00 31.64 109 LEU A CA 1
ATOM 828 C C . LEU A 1 109 ? -8.519 11.126 23.851 1.00 31.64 109 LEU A C 1
ATOM 830 O O . LEU A 1 109 ? -7.803 10.127 23.852 1.00 31.64 109 LEU A O 1
ATOM 834 N N . MET A 1 110 ? -8.170 12.229 23.176 1.00 31.70 110 MET A N 1
ATOM 835 C CA . MET A 1 110 ? -7.047 12.293 22.224 1.00 31.70 110 MET A CA 1
ATOM 836 C C . MET A 1 110 ? -5.900 13.251 22.600 1.00 31.70 110 MET A C 1
ATOM 838 O O . MET A 1 110 ? -5.258 13.789 21.703 1.00 31.70 110 MET A O 1
ATOM 842 N N . ASP A 1 111 ? -5.555 13.411 23.881 1.00 36.81 111 ASP A N 1
ATOM 843 C CA . ASP A 1 111 ? -4.292 14.078 24.252 1.00 36.81 111 ASP A CA 1
ATOM 844 C C . ASP A 1 111 ? -3.192 13.070 24.610 1.00 36.81 111 ASP A C 1
ATOM 846 O O . ASP A 1 111 ? -2.854 12.804 25.762 1.00 36.81 111 ASP A O 1
ATOM 850 N N . GLY A 1 112 ? -2.617 12.521 23.538 1.00 35.34 112 GLY A N 1
ATOM 851 C CA . GLY A 1 112 ? -1.426 11.678 23.516 1.00 35.34 112 GLY A CA 1
ATOM 852 C C . GLY A 1 112 ? -0.930 11.504 22.079 1.00 35.34 112 GLY A C 1
ATOM 853 O O . GLY A 1 112 ? -0.984 10.402 21.554 1.00 35.34 112 GLY A O 1
ATOM 854 N N . GLU A 1 113 ? -0.483 12.615 21.478 1.00 39.34 113 GLU A N 1
ATOM 855 C CA . GLU A 1 113 ? -0.202 12.848 20.045 1.00 39.34 113 GLU A CA 1
ATOM 856 C C . GLU A 1 113 ? -1.460 12.902 19.161 1.00 39.34 113 GLU A C 1
ATOM 858 O O . GLU A 1 113 ? -2.053 11.890 18.796 1.00 39.34 113 GLU A O 1
ATOM 863 N N . ALA A 1 114 ? -1.859 14.121 18.780 1.00 47.66 114 ALA A N 1
ATOM 864 C CA . ALA A 1 114 ? -2.876 14.335 17.762 1.00 47.66 114 ALA A CA 1
ATOM 865 C C . ALA A 1 114 ? -2.441 13.632 16.467 1.00 47.66 114 ALA A C 1
ATOM 867 O O . ALA A 1 114 ? -1.473 14.042 15.825 1.00 47.66 114 ALA A O 1
ATOM 868 N N . VAL A 1 115 ? -3.153 12.567 16.089 1.00 55.44 115 VAL A N 1
ATOM 869 C CA . VAL A 1 115 ? -2.983 11.927 14.783 1.00 55.44 115 VAL A CA 1
ATOM 870 C C . VAL A 1 115 ? -3.231 13.008 13.734 1.00 55.44 115 VAL A C 1
ATOM 872 O O . VAL A 1 115 ? -4.352 13.514 13.631 1.00 55.44 115 VAL A O 1
ATOM 875 N N . ASP A 1 116 ? -2.203 13.386 12.966 1.00 65.56 116 ASP A N 1
ATOM 876 C CA . ASP A 1 116 ? -2.385 14.260 11.806 1.00 65.56 116 ASP A CA 1
ATOM 877 C C . ASP A 1 116 ? -3.173 13.483 10.756 1.00 65.56 116 ASP A C 1
ATOM 879 O O . ASP A 1 116 ? -2.654 12.788 9.881 1.00 65.56 116 ASP A O 1
ATOM 883 N N . THR A 1 117 ? -4.485 13.575 10.903 1.00 64.19 117 THR A N 1
ATOM 884 C CA . THR A 1 117 ? -5.436 12.947 10.013 1.00 64.19 117 THR A CA 1
ATOM 885 C C . THR A 1 117 ? -5.430 13.622 8.653 1.00 64.19 117 THR A C 1
ATOM 887 O O . THR A 1 117 ? -6.057 13.079 7.764 1.00 64.19 117 THR A O 1
ATOM 890 N N . ALA A 1 118 ? -4.762 14.761 8.423 1.00 69.12 118 ALA A N 1
ATOM 891 C CA . ALA A 1 118 ? -4.717 15.435 7.124 1.00 69.12 118 ALA A CA 1
ATOM 892 C C . ALA A 1 118 ? -6.085 15.462 6.399 1.00 69.12 118 ALA A C 1
ATOM 894 O O . ALA A 1 118 ? -6.171 15.190 5.203 1.00 69.12 118 ALA A O 1
ATOM 895 N N . LEU A 1 119 ? -7.184 15.750 7.118 1.00 76.44 119 LEU A N 1
ATOM 896 C CA . LEU A 1 119 ? -8.562 15.643 6.595 1.00 76.44 119 LEU A CA 1
ATOM 897 C C . LEU A 1 119 ? -8.769 16.418 5.286 1.00 76.44 119 LEU A C 1
ATOM 899 O O . LEU A 1 119 ? -9.522 15.990 4.408 1.00 76.44 119 LEU A O 1
ATOM 903 N N . TRP A 1 120 ? -8.053 17.533 5.134 1.00 81.81 120 TRP A N 1
ATOM 904 C CA . TRP A 1 120 ? -8.030 18.355 3.927 1.00 81.81 120 TRP A CA 1
ATOM 905 C C . TRP A 1 120 ? -7.662 17.546 2.669 1.00 81.81 120 TRP A C 1
ATOM 907 O O . TRP A 1 120 ? -8.263 17.761 1.610 1.00 81.81 120 TRP A O 1
ATOM 917 N N . ALA A 1 121 ? -6.752 16.569 2.797 1.00 82.75 121 ALA A N 1
ATOM 918 C CA . ALA A 1 121 ? -6.266 15.713 1.717 1.00 82.75 121 ALA A CA 1
ATOM 919 C C . ALA A 1 121 ? -7.384 14.840 1.122 1.00 82.75 121 ALA A C 1
ATOM 921 O O . ALA A 1 121 ? -7.304 14.415 -0.029 1.00 82.75 121 ALA A O 1
ATOM 922 N N . ARG A 1 122 ? -8.461 14.606 1.880 1.00 88.75 122 ARG A N 1
ATOM 923 C CA . ARG A 1 122 ? -9.568 13.714 1.504 1.00 88.75 122 ARG A CA 1
ATOM 924 C C . ARG A 1 122 ? -10.862 14.432 1.136 1.00 88.75 122 ARG A C 1
ATOM 926 O O . ARG A 1 122 ? -11.865 13.785 0.826 1.00 88.75 122 ARG A O 1
ATOM 933 N N . THR A 1 123 ? -10.848 15.763 1.101 1.00 90.81 123 THR A N 1
ATOM 934 C CA . THR A 1 123 ? -11.987 16.562 0.630 1.00 90.81 123 THR A CA 1
ATOM 935 C C . THR A 1 123 ? -12.307 16.274 -0.842 1.00 90.81 123 THR A C 1
ATOM 937 O O . THR A 1 123 ? -11.436 15.913 -1.634 1.00 90.81 123 THR A O 1
ATOM 940 N N . LYS A 1 124 ? -13.572 16.454 -1.256 1.00 91.19 124 LYS A N 1
ATOM 941 C CA . LYS A 1 124 ? -13.991 16.231 -2.657 1.00 91.19 124 LYS A CA 1
ATOM 942 C C . LYS A 1 124 ? -13.179 17.077 -3.650 1.00 91.19 124 LYS A C 1
ATOM 944 O O . LYS A 1 124 ? -12.821 16.572 -4.710 1.00 91.19 124 LYS A O 1
ATOM 949 N N . GLY A 1 125 ? -12.880 18.330 -3.295 1.00 93.50 125 GLY A N 1
ATOM 950 C CA . GLY A 1 125 ? -12.068 19.234 -4.114 1.00 93.50 125 GLY A CA 1
ATOM 951 C C . GLY A 1 125 ? -10.641 18.719 -4.292 1.00 93.50 125 GLY A C 1
ATOM 952 O O . GLY A 1 125 ? -10.197 18.529 -5.421 1.00 93.50 125 GLY A O 1
ATOM 953 N N . MET A 1 126 ? -9.968 18.384 -3.188 1.00 93.12 126 MET A N 1
ATOM 954 C CA . MET A 1 126 ? -8.607 17.845 -3.224 1.00 93.12 126 MET A CA 1
ATOM 955 C C . MET A 1 126 ? -8.522 16.520 -3.989 1.00 93.12 126 MET A C 1
ATOM 957 O O . MET A 1 126 ? -7.601 16.318 -4.771 1.00 93.12 126 MET A O 1
ATOM 961 N N . ARG A 1 127 ? -9.525 15.643 -3.861 1.00 93.56 127 ARG A N 1
ATOM 962 C CA . ARG A 1 127 ? -9.596 14.393 -4.636 1.00 93.56 127 ARG A CA 1
ATOM 963 C C . ARG A 1 127 ? -9.694 14.637 -6.142 1.00 93.56 127 ARG A C 1
ATOM 965 O O . ARG A 1 127 ? -9.027 13.946 -6.905 1.00 93.56 127 ARG A O 1
ATOM 972 N N . ARG A 1 128 ? -10.505 15.610 -6.576 1.00 94.44 128 ARG A N 1
ATOM 973 C CA . ARG A 1 128 ? -10.608 15.995 -7.996 1.00 94.44 128 ARG A CA 1
ATOM 974 C C . ARG A 1 128 ? -9.304 16.605 -8.501 1.00 94.44 128 ARG A C 1
ATOM 976 O O . ARG A 1 128 ? -8.837 16.226 -9.568 1.00 94.44 128 ARG A O 1
ATOM 983 N N . MET A 1 129 ? -8.696 17.488 -7.710 1.00 95.19 129 MET A N 1
ATOM 984 C CA . MET A 1 129 ? -7.399 18.086 -8.026 1.00 95.19 129 MET A CA 1
ATOM 985 C C . MET A 1 129 ? -6.309 17.017 -8.159 1.00 95.19 129 MET A C 1
ATOM 987 O O . MET A 1 129 ? -5.586 17.002 -9.148 1.00 95.19 129 MET A O 1
ATOM 991 N N . ARG A 1 130 ? -6.231 16.076 -7.209 1.00 95.06 130 ARG A N 1
ATOM 992 C CA . ARG A 1 130 ? -5.316 14.930 -7.262 1.00 95.06 130 ARG A CA 1
ATOM 993 C C . ARG A 1 130 ? -5.562 14.073 -8.495 1.00 95.06 130 ARG A C 1
ATOM 995 O O . ARG A 1 130 ? -4.603 13.708 -9.157 1.00 95.06 130 ARG A O 1
ATOM 1002 N N . ALA A 1 131 ? -6.819 13.769 -8.820 1.00 94.75 131 ALA A N 1
ATOM 1003 C CA . ALA A 1 131 ? -7.155 12.996 -10.013 1.00 94.75 131 ALA A CA 1
ATOM 1004 C C . ALA A 1 131 ? -6.667 13.685 -11.299 1.00 94.75 131 ALA A C 1
ATOM 1006 O O . ALA A 1 131 ? -6.080 13.024 -12.153 1.00 94.75 131 ALA A O 1
ATOM 1007 N N . ALA A 1 132 ? -6.850 15.005 -11.406 1.00 95.88 132 ALA A N 1
ATOM 1008 C CA . ALA A 1 132 ? -6.346 15.795 -12.528 1.00 95.88 132 ALA A CA 1
ATOM 1009 C C . ALA A 1 132 ? -4.809 15.810 -12.567 1.00 95.88 132 ALA A C 1
ATOM 1011 O O . ALA A 1 132 ? -4.219 15.520 -13.600 1.00 95.88 132 ALA A O 1
ATOM 1012 N N . LEU A 1 133 ? -4.149 16.053 -11.432 1.00 95.25 133 LEU A N 1
ATOM 1013 C CA . LEU A 1 133 ? -2.687 16.025 -11.326 1.00 95.25 133 LEU A CA 1
ATOM 1014 C C . LEU A 1 133 ? -2.108 14.655 -11.710 1.00 95.25 133 LEU A C 1
ATOM 1016 O O . LEU A 1 133 ? -1.108 14.571 -12.421 1.00 95.25 133 LEU A O 1
ATOM 1020 N N . GLN A 1 134 ? -2.743 13.577 -11.252 1.00 95.50 134 GLN A N 1
ATOM 1021 C CA . GLN A 1 134 ? -2.365 12.211 -11.588 1.00 95.50 134 GLN A CA 1
ATOM 1022 C C . GLN A 1 134 ? -2.477 11.961 -13.095 1.00 95.50 134 GLN A C 1
ATOM 1024 O O . GLN A 1 134 ? -1.504 11.536 -13.711 1.00 95.50 134 GLN A O 1
ATOM 1029 N N . ALA A 1 135 ? -3.629 12.273 -13.693 1.00 94.50 135 ALA A N 1
ATOM 1030 C CA . ALA A 1 135 ? -3.893 12.015 -15.107 1.00 94.50 135 ALA A CA 1
ATOM 1031 C C . ALA A 1 135 ? -3.082 12.910 -16.059 1.00 94.50 135 ALA A C 1
ATOM 1033 O O . ALA A 1 135 ? -2.664 12.446 -17.115 1.00 94.50 135 ALA A O 1
ATOM 1034 N N . SER A 1 136 ? -2.862 14.177 -15.700 1.00 95.81 136 SER A N 1
ATOM 1035 C CA . SER A 1 136 ? -2.257 15.174 -16.591 1.00 95.81 136 SER A CA 1
ATOM 1036 C C . SER A 1 136 ? -0.758 15.376 -16.383 1.00 95.81 136 SER A C 1
ATOM 1038 O O . SER A 1 136 ? -0.109 15.921 -17.269 1.00 95.81 136 SER A O 1
ATOM 1040 N N . LEU A 1 137 ? -0.196 14.962 -15.241 1.00 94.94 137 LEU A N 1
ATOM 1041 C CA . LEU A 1 137 ? 1.226 15.156 -14.946 1.00 94.94 137 LEU A CA 1
ATOM 1042 C C . LEU A 1 137 ? 1.913 13.877 -14.472 1.00 94.94 137 LEU A C 1
ATOM 1044 O O . LEU A 1 137 ? 2.884 13.458 -15.092 1.00 94.94 137 LEU A O 1
ATOM 1048 N N . LEU A 1 138 ? 1.435 13.251 -13.390 1.00 93.88 138 LEU A N 1
ATOM 1049 C CA . LEU A 1 138 ? 2.192 12.166 -12.750 1.00 93.88 138 LEU A CA 1
ATOM 1050 C C . LEU A 1 138 ? 2.264 10.903 -13.608 1.00 93.88 138 LEU A C 1
ATOM 1052 O O . LEU A 1 138 ? 3.354 10.369 -13.774 1.00 93.88 138 LEU A O 1
ATOM 1056 N N . PHE A 1 139 ? 1.140 10.434 -14.156 1.00 95.44 139 PHE A N 1
ATOM 1057 C CA . PHE A 1 139 ? 1.127 9.228 -14.989 1.00 95.44 139 PHE A CA 1
ATOM 1058 C C . PHE A 1 139 ? 1.825 9.445 -16.337 1.00 95.44 139 PHE A C 1
ATOM 1060 O O . PHE A 1 139 ? 2.649 8.611 -16.692 1.00 95.44 139 PHE A O 1
ATOM 1067 N N . PRO A 1 140 ? 1.635 10.569 -17.062 1.00 96.19 140 PRO A N 1
ATOM 1068 C CA . PRO A 1 140 ? 2.443 10.854 -18.251 1.00 96.19 140 PRO A CA 1
ATOM 1069 C C . PRO A 1 140 ? 3.947 10.948 -17.954 1.00 96.19 140 PRO A C 1
ATOM 1071 O O . PRO A 1 140 ? 4.761 10.411 -18.705 1.00 96.19 140 PRO A O 1
ATOM 1074 N N . ALA A 1 141 ? 4.328 11.587 -16.841 1.00 94.12 141 ALA A N 1
ATOM 1075 C CA . ALA A 1 141 ? 5.724 11.653 -16.423 1.00 94.12 141 ALA A CA 1
ATOM 1076 C C . ALA A 1 141 ? 6.274 10.259 -16.108 1.00 94.12 141 ALA A C 1
ATOM 1078 O O . ALA A 1 141 ? 7.356 9.924 -16.582 1.00 94.12 141 ALA A O 1
ATOM 1079 N N . LEU A 1 142 ? 5.525 9.428 -15.376 1.00 93.88 142 LEU A N 1
ATOM 1080 C CA . LEU A 1 142 ? 5.895 8.040 -15.112 1.00 93.88 142 LEU A CA 1
ATOM 1081 C C . LEU A 1 142 ? 6.040 7.264 -16.430 1.00 93.88 142 LEU A C 1
ATOM 1083 O O . LEU A 1 142 ? 7.095 6.686 -16.676 1.00 93.88 142 LEU A O 1
ATOM 1087 N N . ALA A 1 143 ? 5.058 7.348 -17.329 1.00 94.44 143 ALA A N 1
ATOM 1088 C CA . ALA A 1 143 ? 5.046 6.673 -18.627 1.00 94.44 143 ALA A CA 1
ATOM 1089 C C . ALA A 1 143 ? 6.242 7.025 -19.532 1.00 94.44 143 ALA A C 1
ATOM 1091 O O . ALA A 1 143 ? 6.646 6.204 -20.356 1.00 94.44 143 ALA A O 1
ATOM 1092 N N . SER A 1 144 ? 6.847 8.208 -19.364 1.00 94.69 144 SER A N 1
ATOM 1093 C CA . SER A 1 144 ? 8.020 8.629 -20.148 1.00 94.69 144 SER A CA 1
ATOM 1094 C C . SER A 1 144 ? 9.271 7.767 -19.915 1.00 94.69 144 SER A C 1
ATOM 1096 O O . SER A 1 144 ? 10.120 7.666 -20.800 1.00 94.69 144 SER A O 1
ATOM 1098 N N . PHE A 1 145 ? 9.382 7.114 -18.753 1.00 92.50 145 PHE A N 1
ATOM 1099 C CA . PHE A 1 145 ? 10.501 6.225 -18.408 1.00 92.50 145 PHE A CA 1
ATOM 1100 C C . PHE A 1 145 ? 10.051 4.857 -17.871 1.00 92.50 145 PHE A C 1
ATOM 1102 O O . PHE A 1 145 ? 10.868 3.959 -17.694 1.00 92.50 145 PHE A O 1
ATOM 1109 N N . CYS A 1 146 ? 8.764 4.660 -17.613 1.00 93.94 146 CYS A N 1
ATOM 1110 C CA . CYS A 1 146 ? 8.206 3.442 -17.046 1.00 93.94 146 CYS A CA 1
ATOM 1111 C C . CYS A 1 146 ? 7.099 2.920 -17.961 1.00 93.94 146 CYS A C 1
ATOM 1113 O O . CYS A 1 146 ? 5.997 3.463 -18.004 1.00 93.94 146 CYS A O 1
ATOM 1115 N N . ARG A 1 147 ? 7.363 1.828 -18.684 1.00 95.62 147 ARG A N 1
ATOM 1116 C CA . ARG A 1 147 ? 6.312 1.135 -19.438 1.00 95.62 147 ARG A CA 1
ATOM 1117 C C . ARG A 1 147 ? 5.551 0.206 -18.496 1.00 95.62 147 ARG A C 1
ATOM 1119 O O . ARG A 1 147 ? 5.934 -0.956 -18.342 1.00 95.62 147 ARG A O 1
ATOM 1126 N N . LEU A 1 148 ? 4.493 0.731 -17.880 1.00 97.62 148 LEU A N 1
ATOM 1127 C CA . LEU A 1 148 ? 3.649 -0.003 -16.941 1.00 97.62 148 LEU A CA 1
ATOM 1128 C C . LEU A 1 148 ? 2.756 -1.028 -17.658 1.00 97.62 148 LEU A C 1
ATOM 1130 O O . LEU A 1 148 ? 2.021 -0.699 -18.586 1.00 97.62 148 LEU A O 1
ATOM 1134 N N . THR A 1 149 ? 2.794 -2.276 -17.197 1.00 98.12 149 THR A N 1
ATOM 1135 C CA . THR A 1 149 ? 1.869 -3.349 -17.584 1.00 98.12 149 THR A CA 1
ATOM 1136 C C . THR A 1 149 ? 1.072 -3.781 -16.361 1.00 98.12 149 THR A C 1
ATOM 1138 O O . THR A 1 149 ? 1.654 -4.141 -15.344 1.00 98.12 149 THR A O 1
ATOM 1141 N N . VAL A 1 150 ? -0.254 -3.775 -16.447 1.00 98.31 150 VAL A N 1
ATOM 1142 C CA . VAL A 1 150 ? -1.109 -4.242 -15.348 1.00 98.31 150 VAL A CA 1
ATOM 1143 C C . VAL A 1 150 ? -1.679 -5.604 -15.715 1.00 98.31 150 VAL A C 1
ATOM 1145 O O . VAL A 1 150 ? -2.264 -5.743 -16.788 1.00 98.31 150 VAL A O 1
ATOM 1148 N N . ARG A 1 151 ? -1.503 -6.589 -14.837 1.00 98.25 151 ARG A N 1
ATOM 1149 C CA . ARG A 1 151 ? -1.998 -7.961 -14.996 1.00 98.25 151 ARG A CA 1
ATOM 1150 C C . ARG A 1 151 ? -3.076 -8.253 -13.960 1.00 98.25 151 ARG A C 1
ATOM 1152 O O . ARG A 1 151 ? -3.020 -7.720 -12.850 1.00 98.25 151 ARG A O 1
ATOM 1159 N N . ASP A 1 152 ? -4.054 -9.059 -14.357 1.00 97.75 152 ASP A N 1
ATOM 1160 C CA . ASP A 1 152 ? -5.100 -9.615 -13.490 1.00 97.75 152 ASP A CA 1
ATOM 1161 C C . ASP A 1 152 ? -5.945 -8.558 -12.749 1.00 97.75 152 ASP A C 1
ATOM 1163 O O . ASP A 1 152 ? -6.523 -8.780 -11.684 1.00 97.75 152 ASP A O 1
ATOM 1167 N N . ARG A 1 153 ? -6.052 -7.353 -13.326 1.00 97.00 153 ARG A N 1
ATOM 1168 C CA . ARG A 1 153 ? -6.825 -6.234 -12.753 1.00 97.00 153 ARG A CA 1
ATOM 1169 C C . ARG A 1 153 ? -8.323 -6.540 -12.696 1.00 97.00 153 ARG A C 1
ATOM 1171 O O . ARG A 1 153 ? -9.058 -5.920 -11.928 1.00 97.00 153 ARG A O 1
ATOM 1178 N N . GLU A 1 154 ? -8.798 -7.436 -13.545 1.00 96.44 154 GLU A N 1
ATOM 1179 C CA . GLU A 1 154 ? -10.174 -7.911 -13.600 1.00 96.44 154 GLU A CA 1
ATOM 1180 C C . GLU A 1 154 ? -10.608 -8.641 -12.329 1.00 96.44 154 GLU A C 1
ATOM 1182 O O . GLU A 1 154 ? -11.783 -8.524 -11.988 1.00 96.44 154 GLU A O 1
ATOM 1187 N N . LEU A 1 155 ? -9.687 -9.255 -11.572 1.00 95.88 155 LEU A N 1
ATOM 1188 C CA . LEU A 1 155 ? -9.980 -9.855 -10.261 1.00 95.88 155 LEU A CA 1
ATOM 1189 C C . LEU A 1 155 ? -10.534 -8.818 -9.277 1.00 95.88 155 LEU A C 1
ATOM 1191 O O . LEU A 1 155 ? -11.349 -9.113 -8.409 1.00 95.88 155 LEU A O 1
ATOM 1195 N N . LEU A 1 156 ? -10.172 -7.545 -9.461 1.00 96.25 156 LEU A N 1
ATOM 1196 C CA . LEU A 1 156 ? -10.695 -6.460 -8.639 1.00 96.25 156 LEU A CA 1
ATOM 1197 C C . LEU A 1 156 ? -12.175 -6.179 -8.897 1.00 96.25 156 LEU A C 1
ATOM 1199 O O . LEU A 1 156 ? -12.735 -5.363 -8.174 1.00 96.25 156 LEU A O 1
ATOM 1203 N N . ARG A 1 157 ? -12.812 -6.758 -9.925 1.00 93.38 157 ARG A N 1
ATOM 1204 C CA . ARG A 1 157 ? -14.255 -6.599 -10.184 1.00 93.38 157 ARG A CA 1
ATOM 1205 C C . ARG A 1 157 ? -15.112 -7.371 -9.185 1.00 93.38 157 ARG A C 1
ATOM 1207 O O . ARG A 1 157 ? -16.231 -6.941 -8.946 1.00 93.38 157 ARG A O 1
ATOM 1214 N N . GLU A 1 158 ? -14.569 -8.418 -8.570 1.00 90.12 158 GLU A N 1
ATOM 1215 C CA . GLU A 1 158 ? -15.244 -9.253 -7.562 1.00 90.12 158 GLU A CA 1
ATOM 1216 C C . GLU A 1 158 ? -15.463 -8.523 -6.226 1.00 90.12 158 GLU A C 1
ATOM 1218 O O . GLU A 1 158 ? -16.154 -9.005 -5.335 1.00 90.12 158 GLU A O 1
ATOM 1223 N N . LEU A 1 159 ? -14.864 -7.342 -6.064 1.00 95.25 159 LEU A N 1
ATOM 1224 C CA . LEU A 1 159 ? -14.948 -6.555 -4.843 1.00 95.25 159 LEU A CA 1
ATOM 1225 C C . LEU A 1 159 ? -16.161 -5.610 -4.849 1.00 95.25 159 LEU A C 1
ATOM 1227 O O . LEU A 1 159 ? -16.202 -4.650 -5.627 1.00 95.25 159 LEU A O 1
ATOM 1231 N N . ASP A 1 160 ? -17.055 -5.770 -3.873 1.00 89.38 160 ASP A N 1
ATOM 1232 C CA . ASP A 1 160 ? -18.220 -4.892 -3.643 1.00 89.38 160 ASP A CA 1
ATOM 1233 C C . ASP A 1 160 ? -17.953 -3.737 -2.657 1.00 89.38 160 ASP A C 1
ATOM 1235 O O . ASP A 1 160 ? -18.845 -2.984 -2.251 1.00 89.38 160 ASP A O 1
ATOM 1239 N N . GLY A 1 161 ? -16.696 -3.555 -2.252 1.00 94.62 161 GLY A N 1
ATOM 1240 C CA . GLY A 1 161 ? -16.338 -2.635 -1.181 1.00 94.62 161 GLY A CA 1
ATOM 1241 C C . GLY A 1 161 ? -14.883 -2.173 -1.197 1.00 94.62 161 GLY A C 1
ATOM 1242 O O . GLY A 1 161 ? -14.164 -2.382 -2.181 1.00 94.62 161 GLY A O 1
ATOM 1243 N N . PRO A 1 162 ? -14.462 -1.479 -0.124 1.00 97.62 162 PRO A N 1
ATOM 1244 C CA . PRO A 1 162 ? -13.063 -1.151 0.094 1.00 97.62 162 PRO A CA 1
ATOM 1245 C C . PRO A 1 162 ? -12.243 -2.420 0.334 1.00 97.62 162 PRO A C 1
ATOM 1247 O O . PRO A 1 162 ? -12.777 -3.440 0.761 1.00 97.62 162 PRO A O 1
ATOM 1250 N N . ALA A 1 163 ? -10.943 -2.321 0.095 1.00 98.31 163 ALA A N 1
ATOM 1251 C CA . ALA A 1 163 ? -9.995 -3.392 0.357 1.00 98.31 163 ALA A CA 1
ATOM 1252 C C . ALA A 1 163 ? -8.692 -2.827 0.930 1.00 98.31 163 ALA A C 1
ATOM 1254 O O . ALA A 1 163 ? -8.411 -1.624 0.830 1.00 98.31 163 ALA A O 1
ATOM 1255 N N . VAL A 1 164 ? -7.889 -3.711 1.511 1.00 98.56 164 VAL A N 1
ATOM 1256 C CA . VAL A 1 164 ? -6.493 -3.428 1.842 1.00 98.56 164 VAL A CA 1
ATOM 1257 C C . VAL A 1 164 ? -5.623 -4.016 0.730 1.00 98.56 164 VAL A C 1
ATOM 1259 O O . VAL A 1 164 ? -5.531 -5.227 0.578 1.00 98.56 164 VAL A O 1
ATOM 1262 N N . PHE A 1 165 ? -4.998 -3.169 -0.077 1.00 98.56 165 PHE A N 1
ATOM 1263 C CA . PHE A 1 165 ? -4.054 -3.577 -1.114 1.00 98.56 165 PHE A CA 1
ATOM 1264 C C . PHE A 1 165 ? -2.669 -3.740 -0.496 1.00 98.56 165 PHE A C 1
ATOM 1266 O O . PHE A 1 165 ? -2.124 -2.780 0.052 1.00 98.56 165 PHE A O 1
ATOM 1273 N N . VAL A 1 166 ? -2.110 -4.943 -0.591 1.00 98.19 166 VAL A N 1
ATOM 1274 C CA . VAL A 1 166 ? -0.817 -5.303 -0.005 1.00 98.19 166 VAL A CA 1
ATOM 1275 C C . VAL A 1 166 ? 0.173 -5.599 -1.123 1.00 98.19 166 VAL A C 1
ATOM 1277 O O . VAL A 1 166 ? -0.086 -6.485 -1.931 1.00 98.19 166 VAL A O 1
ATOM 1280 N N . ALA A 1 167 ? 1.297 -4.883 -1.164 1.00 97.12 167 ALA A N 1
ATOM 1281 C CA . ALA A 1 167 ? 2.333 -5.086 -2.179 1.00 97.12 167 ALA A CA 1
ATOM 1282 C C . ALA A 1 167 ? 3.754 -5.018 -1.609 1.00 97.12 167 ALA A C 1
ATOM 1284 O O . ALA A 1 167 ? 3.972 -4.423 -0.555 1.00 97.12 167 ALA A O 1
ATOM 1285 N N . ASN A 1 168 ? 4.721 -5.601 -2.319 1.00 95.19 168 ASN A N 1
ATOM 1286 C CA . ASN A 1 168 ? 6.149 -5.476 -2.008 1.00 95.19 168 ASN A CA 1
ATOM 1287 C C . ASN A 1 168 ? 6.657 -4.032 -2.188 1.00 95.19 168 ASN A C 1
ATOM 1289 O O . ASN A 1 168 ? 6.062 -3.250 -2.933 1.00 95.19 168 ASN A O 1
ATOM 1293 N N . HIS A 1 169 ? 7.765 -3.683 -1.522 1.00 92.31 169 HIS A N 1
ATOM 1294 C CA . HIS A 1 169 ? 8.313 -2.323 -1.508 1.00 92.31 169 HIS A CA 1
ATOM 1295 C C . HIS A 1 169 ? 9.748 -2.224 -2.035 1.00 92.31 169 HIS A C 1
ATOM 1297 O O . HIS A 1 169 ? 10.735 -2.407 -1.318 1.00 92.31 169 HIS A O 1
ATOM 1303 N N . VAL A 1 170 ? 9.867 -1.842 -3.301 1.00 87.56 170 VAL A N 1
ATOM 1304 C CA . VAL A 1 170 ? 11.124 -1.778 -4.052 1.00 87.56 170 VAL A CA 1
ATOM 1305 C C . VAL A 1 170 ? 11.573 -0.356 -4.391 1.00 87.56 170 VAL A C 1
ATOM 1307 O O . VAL A 1 170 ? 12.770 -0.113 -4.562 1.00 87.56 170 VAL A O 1
ATOM 1310 N N . SER A 1 171 ? 10.651 0.608 -4.441 1.00 87.50 171 SER A N 1
ATOM 1311 C CA . SER A 1 171 ? 10.943 1.999 -4.791 1.00 87.50 171 SER A CA 1
ATOM 1312 C C . SER A 1 171 ? 10.034 3.021 -4.112 1.00 87.50 171 SER A C 1
ATOM 1314 O O . SER A 1 171 ? 8.887 2.766 -3.757 1.00 87.50 171 SER A O 1
ATOM 1316 N N . ALA A 1 172 ? 10.523 4.258 -4.008 1.00 83.12 172 ALA A N 1
ATOM 1317 C CA . ALA A 1 172 ? 9.706 5.397 -3.596 1.00 83.12 172 ALA A CA 1
ATOM 1318 C C . ALA A 1 172 ? 8.527 5.670 -4.556 1.00 83.12 172 ALA A C 1
ATOM 1320 O O . ALA A 1 172 ? 7.566 6.334 -4.167 1.00 83.12 172 ALA A O 1
ATOM 1321 N N . LEU A 1 173 ? 8.588 5.170 -5.797 1.00 90.00 173 LEU A N 1
ATOM 1322 C CA . LEU A 1 173 ? 7.529 5.330 -6.797 1.00 90.00 173 LEU A CA 1
ATOM 1323 C C . LEU A 1 173 ? 6.452 4.238 -6.750 1.00 90.00 173 LEU A C 1
ATOM 1325 O O . LEU A 1 173 ? 5.445 4.381 -7.445 1.00 90.00 173 LEU A O 1
ATOM 1329 N N . ASP A 1 174 ? 6.593 3.205 -5.912 1.00 92.75 174 ASP A N 1
ATOM 1330 C CA . ASP A 1 174 ? 5.627 2.097 -5.843 1.00 92.75 174 ASP A CA 1
ATOM 1331 C C . ASP A 1 174 ? 4.209 2.592 -5.544 1.00 92.75 174 ASP A C 1
ATOM 1333 O O . ASP A 1 174 ? 3.241 2.123 -6.134 1.00 92.75 174 ASP A O 1
ATOM 1337 N N . ALA A 1 175 ? 4.072 3.606 -4.684 1.00 92.50 175 ALA A N 1
ATOM 1338 C CA . ALA A 1 175 ? 2.783 4.219 -4.373 1.00 92.50 175 ALA A CA 1
ATOM 1339 C C . ALA A 1 175 ? 2.108 4.850 -5.606 1.00 92.50 175 ALA A C 1
ATOM 1341 O O . ALA A 1 175 ? 0.892 4.749 -5.770 1.00 92.50 175 ALA A O 1
ATOM 1342 N N . VAL A 1 176 ? 2.890 5.491 -6.482 1.00 94.12 176 VAL A N 1
ATOM 1343 C CA . VAL A 1 176 ? 2.388 6.109 -7.721 1.00 94.12 176 VAL A CA 1
ATOM 1344 C C . VAL A 1 176 ? 1.998 5.027 -8.724 1.00 94.12 176 VAL A C 1
ATOM 1346 O O . VAL A 1 176 ? 0.936 5.107 -9.335 1.00 94.12 176 VAL A O 1
ATOM 1349 N N . VAL A 1 177 ? 2.821 3.987 -8.834 1.00 96.12 177 VAL A N 1
ATOM 1350 C CA . VAL A 1 177 ? 2.614 2.847 -9.736 1.00 96.12 177 VAL A CA 1
ATOM 1351 C C . VAL A 1 177 ? 1.378 2.047 -9.336 1.00 96.12 177 VAL A C 1
ATOM 1353 O O . VAL A 1 177 ? 0.544 1.738 -10.183 1.00 96.12 177 VAL A O 1
ATOM 1356 N N . MET A 1 178 ? 1.193 1.794 -8.039 1.00 97.12 178 MET A N 1
ATOM 1357 C CA . MET A 1 178 ? -0.022 1.182 -7.504 1.00 97.12 178 MET A CA 1
ATOM 1358 C C . MET A 1 178 ? -1.251 2.061 -7.755 1.00 97.12 178 MET A C 1
ATOM 1360 O O . MET A 1 178 ? -2.290 1.555 -8.178 1.00 97.12 178 MET A O 1
ATOM 1364 N N . ALA A 1 179 ? -1.150 3.381 -7.556 1.00 95.62 179 ALA A N 1
ATOM 1365 C CA . ALA A 1 179 ? -2.249 4.295 -7.862 1.00 95.62 179 ALA A CA 1
ATOM 1366 C C . ALA A 1 179 ? -2.628 4.261 -9.355 1.00 95.62 179 ALA A C 1
ATOM 1368 O O . ALA A 1 179 ? -3.817 4.257 -9.681 1.00 95.62 179 ALA A O 1
ATOM 1369 N N . GLU A 1 180 ? -1.653 4.198 -10.266 1.00 96.94 180 GLU A N 1
ATOM 1370 C CA . GLU A 1 180 ? -1.904 4.068 -11.705 1.00 96.94 180 GLU A CA 1
ATOM 1371 C C . GLU A 1 180 ? -2.517 2.708 -12.065 1.00 96.94 180 GLU A C 1
ATOM 1373 O O . GLU A 1 180 ? -3.489 2.649 -12.820 1.00 96.94 180 GLU A O 1
ATOM 1378 N N . ALA A 1 181 ? -2.017 1.619 -11.481 1.00 97.50 181 ALA A N 1
ATOM 1379 C CA . ALA A 1 181 ? -2.507 0.271 -11.753 1.00 97.50 181 ALA A CA 1
ATOM 1380 C C . ALA A 1 181 ? -3.958 0.054 -11.288 1.00 97.50 181 ALA A C 1
ATOM 1382 O O . ALA A 1 181 ? -4.725 -0.673 -11.931 1.00 97.50 181 ALA A O 1
ATOM 1383 N N . LEU A 1 182 ? -4.361 0.714 -10.197 1.00 97.56 182 LEU A N 1
ATOM 1384 C CA . LEU A 1 182 ? -5.695 0.579 -9.624 1.00 97.56 182 LEU A CA 1
ATOM 1385 C C . LEU A 1 182 ? -6.802 1.197 -10.505 1.00 97.56 182 LEU A C 1
ATOM 1387 O O . LEU A 1 182 ? -6.633 2.286 -11.068 1.00 97.56 182 LEU A O 1
ATOM 1391 N N . PRO A 1 183 ? -7.994 0.567 -10.560 1.00 95.94 183 PRO A N 1
ATOM 1392 C CA . PRO A 1 183 ? -9.186 1.162 -11.155 1.00 95.94 183 PRO A CA 1
ATOM 1393 C C . PRO A 1 183 ? -9.548 2.512 -10.507 1.00 95.94 183 PRO A C 1
ATOM 1395 O O . PRO A 1 183 ? -9.356 2.671 -9.297 1.00 95.94 183 PRO A O 1
ATOM 1398 N N . PRO A 1 184 ? -10.170 3.457 -11.245 1.00 94.38 184 PRO A N 1
ATOM 1399 C CA . PRO A 1 184 ? -10.505 4.793 -10.735 1.00 94.38 184 PRO A CA 1
ATOM 1400 C C . PRO A 1 184 ? -11.261 4.802 -9.398 1.00 94.38 184 PRO A C 1
ATOM 1402 O O . PRO A 1 184 ? -11.003 5.653 -8.545 1.00 94.38 184 PRO A O 1
ATOM 1405 N N . ARG A 1 185 ? -12.157 3.824 -9.179 1.00 94.25 185 ARG A N 1
ATOM 1406 C CA . ARG A 1 185 ? -12.931 3.693 -7.931 1.00 94.25 185 ARG A CA 1
ATOM 1407 C C . ARG A 1 185 ? -12.054 3.525 -6.685 1.00 94.25 185 ARG A C 1
ATOM 1409 O O . ARG A 1 185 ? -12.404 4.057 -5.635 1.00 94.25 185 ARG A O 1
ATOM 1416 N N . TYR A 1 186 ? -10.918 2.843 -6.827 1.00 96.56 186 TYR A N 1
ATOM 1417 C CA . TYR A 1 186 ? -9.931 2.645 -5.768 1.00 96.56 186 TYR A CA 1
ATOM 1418 C C . TYR A 1 186 ? -8.886 3.752 -5.785 1.00 96.56 186 TYR A C 1
ATOM 1420 O O . TYR A 1 186 ? -8.691 4.415 -4.775 1.00 96.56 186 TYR A O 1
ATOM 1428 N N . ARG A 1 187 ? -8.306 4.060 -6.951 1.00 95.12 187 ARG A N 1
ATOM 1429 C CA . ARG A 1 187 ? -7.301 5.124 -7.121 1.00 95.12 187 ARG A CA 1
ATOM 1430 C C . ARG A 1 187 ? -7.700 6.444 -6.452 1.00 95.12 187 ARG A C 1
ATOM 1432 O O . ARG A 1 187 ? -6.890 7.070 -5.778 1.00 95.12 187 ARG A O 1
ATOM 1439 N N . HIS A 1 188 ? -8.949 6.877 -6.625 1.00 93.69 188 HIS A N 1
ATOM 1440 C CA . HIS A 1 188 ? -9.431 8.161 -6.101 1.00 93.69 188 HIS A CA 1
ATOM 1441 C C . HIS A 1 188 ? -10.023 8.076 -4.690 1.00 93.69 188 HIS A C 1
ATOM 1443 O O . HIS A 1 188 ? -10.593 9.059 -4.196 1.00 93.69 188 HIS A O 1
ATOM 1449 N N . ARG A 1 189 ? -9.970 6.900 -4.063 1.00 94.94 189 ARG A N 1
ATOM 1450 C CA . ARG A 1 189 ? -10.522 6.642 -2.733 1.00 94.94 189 ARG A CA 1
ATOM 1451 C C . ARG A 1 189 ? -9.662 5.648 -1.946 1.00 94.94 189 ARG A C 1
ATOM 1453 O O . ARG A 1 189 ? -10.192 4.858 -1.170 1.00 94.94 189 ARG A O 1
ATOM 1460 N N . SER A 1 190 ? -8.350 5.730 -2.131 1.00 95.44 190 SER A N 1
ATOM 1461 C CA . SER A 1 190 ? -7.355 4.984 -1.370 1.00 95.44 190 SER A CA 1
ATOM 1462 C C . SER A 1 190 ? -6.443 5.933 -0.610 1.00 95.44 190 SER A C 1
ATOM 1464 O O . SER A 1 190 ? -6.171 7.041 -1.071 1.00 95.44 190 SER A O 1
ATOM 1466 N N . VAL A 1 191 ? -5.965 5.466 0.537 1.00 94.88 191 VAL A N 1
ATOM 1467 C CA . VAL A 1 191 ? -4.903 6.092 1.324 1.00 94.88 191 VAL A CA 1
ATOM 1468 C C . VAL A 1 191 ? -3.665 5.209 1.260 1.00 94.88 191 VAL A C 1
ATOM 1470 O O . VAL A 1 191 ? -3.784 3.993 1.403 1.00 94.88 191 VAL A O 1
ATOM 1473 N N . VAL A 1 192 ? -2.489 5.798 1.045 1.00 93.88 192 VAL A N 1
ATOM 1474 C CA . VAL A 1 192 ? -1.220 5.055 1.045 1.00 93.88 192 VAL A CA 1
ATOM 1475 C C . VAL A 1 192 ? -0.585 5.149 2.422 1.00 93.88 192 VAL A C 1
ATOM 1477 O O . VAL A 1 192 ? -0.255 6.238 2.882 1.00 93.88 192 VAL A O 1
ATOM 1480 N N . VAL A 1 193 ? -0.376 4.015 3.079 1.00 90.06 193 VAL A N 1
ATOM 1481 C CA . VAL A 1 193 ? 0.362 3.960 4.341 1.00 90.06 193 VAL A CA 1
ATOM 1482 C C . VAL A 1 193 ? 1.837 4.219 4.067 1.00 90.06 193 VAL A C 1
ATOM 1484 O O . VAL A 1 193 ? 2.480 3.494 3.311 1.00 90.06 193 VAL A O 1
ATOM 1487 N N . ALA A 1 194 ? 2.376 5.248 4.712 1.00 79.12 194 ALA A N 1
ATOM 1488 C CA . ALA A 1 194 ? 3.781 5.608 4.642 1.00 79.12 194 ALA A CA 1
ATOM 1489 C C . ALA A 1 194 ? 4.392 5.597 6.044 1.00 79.12 194 ALA A C 1
ATOM 1491 O O . ALA A 1 194 ? 3.809 6.114 6.996 1.00 79.12 194 ALA A O 1
ATOM 1492 N N . ALA A 1 195 ? 5.600 5.058 6.189 1.00 67.75 195 ALA A N 1
ATOM 1493 C CA . ALA A 1 195 ? 6.313 5.167 7.455 1.00 67.75 195 ALA A CA 1
ATOM 1494 C C . ALA A 1 195 ? 6.743 6.625 7.688 1.00 67.75 195 ALA A C 1
ATOM 1496 O O . ALA A 1 195 ? 7.426 7.208 6.835 1.00 67.75 195 ALA A O 1
ATOM 1497 N N . ALA A 1 196 ? 6.383 7.193 8.844 1.00 59.84 196 ALA A N 1
ATOM 1498 C CA . ALA A 1 196 ? 6.630 8.599 9.182 1.00 59.84 196 ALA A CA 1
ATOM 1499 C C . ALA A 1 196 ? 8.113 8.991 9.008 1.00 59.84 196 ALA A C 1
ATOM 1501 O O . ALA A 1 196 ? 8.431 10.037 8.456 1.00 59.84 196 ALA A O 1
ATOM 1502 N N . ASP A 1 197 ? 9.043 8.100 9.341 1.00 58.31 197 ASP A N 1
ATOM 1503 C CA . ASP A 1 197 ? 10.479 8.419 9.324 1.00 58.31 197 ASP A CA 1
ATOM 1504 C C . ASP A 1 197 ? 11.119 8.328 7.923 1.00 58.31 197 ASP A C 1
ATOM 1506 O O . ASP A 1 197 ? 12.275 8.711 7.725 1.00 58.31 197 ASP A O 1
ATOM 1510 N N . SER A 1 198 ? 10.389 7.785 6.941 1.00 52.88 198 SER A N 1
ATOM 1511 C CA . SER A 1 198 ? 10.915 7.471 5.605 1.00 52.88 198 SER A CA 1
ATOM 1512 C C . SER A 1 198 ? 10.712 8.587 4.577 1.00 52.88 198 SER A C 1
ATOM 1514 O O . SER A 1 198 ? 11.624 8.857 3.800 1.00 52.88 198 SER A O 1
ATOM 1516 N N . ILE A 1 199 ? 9.555 9.259 4.605 1.00 51.59 199 ILE A N 1
ATOM 1517 C CA . ILE A 1 199 ? 9.154 10.285 3.620 1.00 51.59 199 ILE A CA 1
ATOM 1518 C C . ILE A 1 199 ? 9.074 11.688 4.254 1.00 51.59 199 ILE A C 1
ATOM 1520 O O . ILE A 1 199 ? 9.058 12.694 3.551 1.00 51.59 199 ILE A O 1
ATOM 1524 N N . PHE A 1 200 ? 9.076 11.800 5.587 1.00 54.19 200 PHE A N 1
ATOM 1525 C CA . PHE A 1 200 ? 8.782 13.066 6.272 1.00 54.19 200 PHE A CA 1
ATOM 1526 C C . PHE A 1 200 ? 10.022 13.760 6.849 1.00 54.19 200 PHE A C 1
ATOM 1528 O O . PHE A 1 200 ? 9.914 14.544 7.791 1.00 54.19 200 PHE A O 1
ATOM 1535 N N . LYS A 1 201 ? 11.209 13.551 6.259 1.00 57.44 201 LYS A N 1
ATOM 1536 C CA . LYS A 1 201 ? 12.406 14.327 6.641 1.00 57.44 201 LYS A CA 1
ATOM 1537 C C . LYS A 1 201 ? 12.238 15.813 6.321 1.00 57.44 201 LYS A C 1
ATOM 1539 O O . LYS A 1 201 ? 12.782 16.659 7.030 1.00 57.44 201 LYS A O 1
ATOM 1544 N N . ARG A 1 202 ? 11.478 16.145 5.267 1.00 63.47 202 ARG A N 1
ATOM 1545 C CA . ARG A 1 202 ? 11.165 17.525 4.873 1.00 63.47 202 ARG A CA 1
ATOM 1546 C C . ARG A 1 202 ? 9.654 17.730 4.745 1.00 63.47 202 ARG A C 1
ATOM 1548 O O . ARG A 1 202 ? 8.963 16.980 4.067 1.00 63.47 202 ARG A O 1
ATOM 1555 N N . LYS A 1 203 ? 9.136 18.818 5.332 1.00 70.44 203 LYS A N 1
ATOM 1556 C CA . LYS A 1 203 ? 7.694 19.156 5.344 1.00 70.44 203 LYS A CA 1
ATOM 1557 C C . LYS A 1 203 ? 7.054 19.311 3.953 1.00 70.44 203 LYS A C 1
ATOM 1559 O O . LYS A 1 203 ? 5.829 19.314 3.856 1.00 70.44 203 LYS A O 1
ATOM 1564 N N . TRP A 1 204 ? 7.839 19.516 2.897 1.00 73.12 204 TRP A N 1
ATOM 1565 C CA . TRP A 1 204 ? 7.326 19.624 1.528 1.00 73.12 204 TRP A CA 1
ATOM 1566 C C . TRP A 1 204 ? 7.183 18.253 0.849 1.00 73.12 204 TRP A C 1
ATOM 1568 O O . TRP A 1 204 ? 6.220 18.063 0.118 1.00 73.12 204 TRP A O 1
ATOM 1578 N N . GLU A 1 205 ? 8.060 17.285 1.145 1.00 72.62 205 GLU A N 1
ATOM 1579 C CA . GLU A 1 205 ? 7.981 15.900 0.637 1.00 72.62 205 GLU A CA 1
ATOM 1580 C C . GLU A 1 205 ? 6.711 15.221 1.161 1.00 72.62 205 GLU A C 1
ATOM 1582 O O . GLU A 1 205 ? 5.937 14.644 0.402 1.00 72.62 205 GLU A O 1
ATOM 1587 N N . ALA A 1 206 ? 6.443 15.419 2.452 1.00 74.81 206 ALA A N 1
ATOM 1588 C CA . ALA A 1 206 ? 5.209 15.041 3.128 1.00 74.81 206 ALA A CA 1
ATOM 1589 C C . ALA A 1 206 ? 3.949 15.562 2.417 1.00 74.81 206 ALA A C 1
ATOM 1591 O O . ALA A 1 206 ? 3.034 14.805 2.094 1.00 74.81 206 ALA A O 1
ATOM 1592 N N . ARG A 1 207 ? 3.916 16.875 2.148 1.00 81.25 207 ARG A N 1
ATOM 1593 C CA . ARG A 1 207 ? 2.791 17.529 1.467 1.00 81.25 207 ARG A CA 1
ATOM 1594 C C . ARG A 1 207 ? 2.643 17.034 0.040 1.00 81.25 207 ARG A C 1
ATOM 1596 O O . ARG A 1 207 ? 1.522 16.796 -0.394 1.00 81.25 207 ARG A O 1
ATOM 1603 N N . LEU A 1 208 ? 3.753 16.856 -0.672 1.00 83.31 208 LEU A N 1
ATOM 1604 C CA . LEU A 1 208 ? 3.733 16.317 -2.022 1.00 83.31 208 LEU A CA 1
ATOM 1605 C C . LEU A 1 208 ? 3.107 14.920 -2.017 1.00 83.31 208 LEU A C 1
ATOM 1607 O O . LEU A 1 208 ? 2.151 14.701 -2.747 1.00 83.31 208 LEU A O 1
ATOM 1611 N N . ALA A 1 209 ? 3.547 14.022 -1.136 1.00 84.25 209 ALA A N 1
ATOM 1612 C CA . ALA A 1 209 ? 2.992 12.674 -1.022 1.00 84.25 209 ALA A CA 1
ATOM 1613 C C . ALA A 1 209 ? 1.494 12.666 -0.635 1.00 84.25 209 ALA A C 1
ATOM 1615 O O . ALA A 1 209 ? 0.708 11.884 -1.171 1.00 84.25 209 ALA A O 1
ATOM 1616 N N . GLN A 1 210 ? 1.054 13.574 0.240 1.00 86.56 210 GLN A N 1
ATOM 1617 C CA . GLN A 1 210 ? -0.369 13.753 0.571 1.00 86.56 210 GLN A CA 1
ATOM 1618 C C . GLN A 1 210 ? -1.191 14.256 -0.627 1.00 86.56 210 GLN A C 1
ATOM 1620 O O . GLN A 1 210 ? -2.307 13.786 -0.870 1.00 86.56 210 GLN A O 1
ATOM 1625 N N . VAL A 1 211 ? -0.649 15.192 -1.411 1.00 86.94 211 VAL A N 1
ATOM 1626 C CA . VAL A 1 211 ? -1.314 15.720 -2.609 1.00 86.94 211 VAL A CA 1
ATOM 1627 C C . VAL A 1 211 ? -1.372 14.670 -3.713 1.00 86.94 211 VAL A C 1
ATOM 1629 O O . VAL A 1 211 ? -2.421 14.529 -4.334 1.00 86.94 211 VAL A O 1
ATOM 1632 N N . THR A 1 212 ? -0.296 13.919 -3.948 1.00 87.12 212 THR A N 1
ATOM 1633 C CA . THR A 1 212 ? -0.181 13.009 -5.095 1.00 87.12 212 THR A CA 1
ATOM 1634 C C . THR A 1 212 ? -0.825 11.649 -4.858 1.00 87.12 212 THR A C 1
ATOM 1636 O O . THR A 1 212 ? -1.466 11.129 -5.771 1.00 87.12 212 THR A O 1
ATOM 1639 N N . VAL A 1 213 ? -0.696 11.077 -3.656 1.00 88.50 213 VAL A N 1
ATOM 1640 C CA . VAL A 1 213 ? -1.124 9.696 -3.359 1.00 88.50 213 VAL A CA 1
ATOM 1641 C C . VAL A 1 213 ? -1.870 9.535 -2.030 1.00 88.50 213 VAL A C 1
ATOM 1643 O O . VAL A 1 213 ? -2.162 8.412 -1.639 1.00 88.50 213 VAL A O 1
ATOM 1646 N N . ASP A 1 214 ? -2.223 10.628 -1.343 1.00 90.62 214 ASP A N 1
ATOM 1647 C CA . ASP A 1 214 ? -2.862 10.565 -0.014 1.00 90.62 214 ASP A CA 1
ATOM 1648 C C . ASP A 1 214 ? -2.012 9.797 1.010 1.00 90.62 214 ASP A C 1
ATOM 1650 O O . ASP A 1 214 ? -2.501 8.918 1.718 1.00 90.62 214 ASP A O 1
ATOM 1654 N N . ALA A 1 215 ? -0.707 10.075 1.046 1.00 87.81 215 ALA A N 1
ATOM 1655 C CA . ALA A 1 215 ? 0.181 9.410 1.988 1.00 87.81 215 ALA A CA 1
ATOM 1656 C C . ALA A 1 215 ? -0.217 9.714 3.443 1.00 87.81 215 ALA A C 1
ATOM 1658 O O . ALA A 1 215 ? -0.229 10.872 3.871 1.00 87.81 215 ALA A O 1
ATOM 1659 N N . PHE A 1 216 ? -0.503 8.666 4.211 1.00 88.00 216 PHE A N 1
ATOM 1660 C CA . PHE A 1 216 ? -0.827 8.734 5.627 1.00 88.00 216 PHE A CA 1
ATOM 1661 C C . PHE A 1 216 ? 0.347 8.211 6.463 1.00 88.00 216 PHE A C 1
ATOM 1663 O O . PHE A 1 216 ? 0.711 7.036 6.331 1.00 88.00 216 PHE A O 1
ATOM 1670 N N . PRO A 1 217 ? 0.963 9.066 7.299 1.00 82.81 217 PRO A N 1
ATOM 1671 C CA . PRO A 1 217 ? 2.105 8.678 8.110 1.00 82.81 217 PRO A CA 1
ATOM 1672 C C . PRO A 1 217 ? 1.684 7.762 9.261 1.00 82.81 217 PRO A C 1
ATOM 1674 O O . PRO A 1 217 ? 0.709 8.043 9.961 1.00 82.81 217 PRO A O 1
ATOM 1677 N N . ILE A 1 218 ? 2.467 6.713 9.507 1.00 80.69 218 ILE A N 1
ATOM 1678 C CA . ILE A 1 218 ? 2.379 5.901 10.726 1.00 80.69 218 ILE A CA 1
ATOM 1679 C C . ILE A 1 218 ? 3.780 5.792 11.370 1.00 80.69 218 ILE A C 1
ATOM 1681 O O . ILE A 1 218 ? 4.755 5.530 10.651 1.00 80.69 218 ILE A O 1
ATOM 1685 N N . PRO A 1 219 ? 3.932 6.057 12.685 1.00 73.19 219 PRO A N 1
ATOM 1686 C CA . PRO A 1 219 ? 5.235 6.077 13.368 1.00 73.19 219 PRO A CA 1
ATOM 1687 C C . PRO A 1 219 ? 5.832 4.680 13.580 1.00 73.19 219 PRO A C 1
ATOM 1689 O O . PRO A 1 219 ? 5.191 3.841 14.196 1.00 73.19 219 PRO A O 1
ATOM 1692 N N . ARG A 1 220 ? 7.086 4.412 13.184 1.00 63.34 220 ARG A N 1
ATOM 1693 C CA . ARG A 1 220 ? 7.692 3.061 13.313 1.00 63.34 220 ARG A CA 1
ATOM 1694 C C . ARG A 1 220 ? 7.843 2.552 14.760 1.00 63.34 220 ARG A C 1
ATOM 1696 O O . ARG A 1 220 ? 8.003 1.351 14.967 1.00 63.34 220 ARG A O 1
ATOM 1703 N N . GLY A 1 221 ? 7.802 3.454 15.743 1.00 60.19 221 GLY A N 1
ATOM 1704 C CA . GLY A 1 221 ? 7.786 3.151 17.177 1.00 60.19 221 GLY A CA 1
ATOM 1705 C C . GLY A 1 221 ? 6.373 3.126 17.777 1.00 60.19 221 GLY A C 1
ATOM 1706 O O . GLY A 1 221 ? 5.379 3.208 17.063 1.00 60.19 221 GLY A O 1
ATOM 1707 N N . GLY A 1 222 ? 6.269 3.006 19.105 1.00 60.28 222 GLY A N 1
ATOM 1708 C CA . GLY A 1 222 ? 4.977 3.014 19.809 1.00 60.28 222 GLY A CA 1
ATOM 1709 C C . GLY A 1 222 ? 4.059 4.179 19.398 1.00 60.28 222 GLY A C 1
ATOM 1710 O O . GLY A 1 222 ? 4.534 5.237 19.005 1.00 60.28 222 GLY A O 1
ATOM 1711 N N . GLY A 1 223 ? 2.740 3.976 19.490 1.00 70.12 223 GLY A N 1
ATOM 1712 C CA . GLY A 1 223 ? 1.728 4.963 19.066 1.00 70.12 223 GLY A CA 1
ATOM 1713 C C . GLY A 1 223 ? 0.966 4.599 17.783 1.00 70.12 223 GLY A C 1
ATOM 1714 O O . GLY A 1 223 ? -0.041 5.227 17.471 1.00 70.12 223 GLY A O 1
ATOM 1715 N N . ALA A 1 224 ? 1.350 3.523 17.083 1.00 74.69 224 ALA A N 1
ATOM 1716 C CA . ALA A 1 224 ? 0.682 3.068 15.855 1.00 74.69 224 ALA A CA 1
ATOM 1717 C C . ALA A 1 224 ? -0.818 2.735 16.026 1.00 74.69 224 ALA A C 1
ATOM 1719 O O . ALA A 1 224 ? -1.584 2.822 15.068 1.00 74.69 224 ALA A O 1
ATOM 1720 N N . ARG A 1 225 ? -1.268 2.395 17.244 1.00 79.62 225 ARG A N 1
ATOM 1721 C CA . ARG A 1 225 ? -2.659 1.993 17.516 1.00 79.62 225 ARG A CA 1
ATOM 1722 C C . ARG A 1 225 ? -3.675 3.053 17.085 1.00 79.62 225 ARG A C 1
ATOM 1724 O O . ARG A 1 225 ? -4.626 2.715 16.391 1.00 79.62 225 ARG A O 1
ATOM 1731 N N . ALA A 1 226 ? -3.461 4.322 17.439 1.00 81.62 226 ALA A N 1
ATOM 1732 C CA . ALA A 1 226 ? -4.389 5.403 17.089 1.00 81.62 226 ALA A CA 1
ATOM 1733 C C . ALA A 1 226 ? -4.491 5.611 15.564 1.00 81.62 226 ALA A C 1
ATOM 1735 O O . ALA A 1 226 ? -5.570 5.852 15.027 1.00 81.62 226 ALA A O 1
ATOM 1736 N N . HIS A 1 227 ? -3.375 5.444 14.853 1.00 86.50 227 HIS A N 1
ATOM 1737 C CA . HIS A 1 227 ? -3.321 5.518 13.395 1.00 86.50 227 HIS A CA 1
ATOM 1738 C C . HIS A 1 227 ? -4.037 4.337 12.726 1.00 86.50 227 HIS A C 1
ATOM 1740 O O . HIS A 1 227 ? -4.762 4.534 11.752 1.00 86.50 227 HIS A O 1
ATOM 1746 N N . LEU A 1 228 ? -3.868 3.119 13.252 1.00 88.38 228 LEU A N 1
ATOM 1747 C CA . LEU A 1 228 ? -4.585 1.941 12.765 1.00 88.38 228 LEU A CA 1
ATOM 1748 C C . LEU A 1 228 ? -6.092 2.073 13.001 1.00 88.38 228 LEU A C 1
ATOM 1750 O O . LEU A 1 228 ? -6.862 1.797 12.088 1.00 88.38 228 LEU A O 1
ATOM 1754 N N . GLU A 1 229 ? -6.526 2.557 14.168 1.00 88.88 229 GLU A N 1
ATOM 1755 C CA . GLU A 1 229 ? -7.948 2.832 14.425 1.00 88.88 229 GLU A CA 1
ATOM 1756 C C . GLU A 1 229 ? -8.525 3.853 13.439 1.00 88.88 229 GLU A C 1
ATOM 1758 O O . GLU A 1 229 ? -9.620 3.664 12.905 1.00 88.88 229 GLU A O 1
ATOM 1763 N N . TYR A 1 230 ? -7.762 4.897 13.117 1.00 90.50 230 TYR A N 1
ATOM 1764 C CA . TYR A 1 230 ? -8.165 5.862 12.103 1.00 90.50 230 TYR A CA 1
ATOM 1765 C C . TYR A 1 230 ? -8.293 5.234 10.702 1.00 90.50 230 TYR A C 1
ATOM 1767 O O . TYR A 1 230 ? -9.265 5.484 9.986 1.00 90.50 230 TYR A O 1
ATOM 1775 N N . LEU A 1 231 ? -7.348 4.380 10.305 1.00 93.19 231 LEU A N 1
ATOM 1776 C CA . LEU A 1 231 ? -7.420 3.656 9.033 1.00 93.19 231 LEU A CA 1
ATOM 1777 C C . LEU A 1 231 ? -8.605 2.679 8.989 1.00 93.19 231 LEU A C 1
ATOM 1779 O O . LEU A 1 231 ? -9.261 2.579 7.952 1.00 93.19 231 LEU A O 1
ATOM 1783 N N . LYS A 1 232 ? -8.945 2.022 10.106 1.00 93.94 232 LYS A N 1
ATOM 1784 C CA . LYS A 1 232 ? -10.159 1.191 10.219 1.00 93.94 232 LYS A CA 1
ATOM 1785 C C . LYS A 1 232 ? -11.428 2.021 10.020 1.00 93.94 232 LYS A C 1
ATOM 1787 O O . LYS A 1 232 ? -12.331 1.595 9.304 1.00 93.94 232 LYS A O 1
ATOM 1792 N N . ASP A 1 233 ? -11.504 3.220 10.600 1.00 93.62 233 ASP A N 1
ATOM 1793 C CA . ASP A 1 233 ? -12.622 4.145 10.365 1.00 93.62 233 ASP A CA 1
ATOM 1794 C C . ASP A 1 233 ? -12.722 4.565 8.887 1.00 93.62 233 ASP A C 1
ATOM 1796 O O . ASP A 1 233 ? -13.813 4.579 8.310 1.00 93.62 233 ASP A O 1
ATOM 1800 N N . LEU A 1 234 ? -11.590 4.820 8.225 1.00 94.50 234 LEU A N 1
ATOM 1801 C CA . LEU A 1 234 ? -11.564 5.090 6.786 1.00 94.50 234 LEU A CA 1
ATOM 1802 C C . LEU A 1 234 ? -12.074 3.903 5.957 1.00 94.50 234 LEU A C 1
ATOM 1804 O O . LEU A 1 234 ? -12.908 4.108 5.067 1.00 94.50 234 LEU A O 1
ATOM 1808 N N . LEU A 1 235 ? -11.640 2.679 6.277 1.00 96.56 235 LEU A N 1
ATOM 1809 C CA . LEU A 1 235 ? -12.141 1.451 5.653 1.00 96.56 235 LEU A CA 1
ATOM 1810 C C . LEU A 1 235 ? -13.665 1.346 5.799 1.00 96.56 235 LEU A C 1
ATOM 1812 O O . LEU A 1 235 ? -14.376 1.223 4.800 1.00 96.56 235 LEU A O 1
ATOM 1816 N N . ARG A 1 236 ? -14.205 1.541 7.008 1.00 94.06 236 ARG A N 1
ATOM 1817 C CA . ARG A 1 236 ? -15.664 1.570 7.249 1.00 94.06 236 ARG A CA 1
ATOM 1818 C C . ARG A 1 236 ? -16.371 2.664 6.436 1.00 94.06 236 ARG A C 1
ATOM 1820 O O . ARG A 1 236 ? -17.467 2.450 5.922 1.00 94.06 236 ARG A O 1
ATOM 1827 N N . LYS A 1 237 ? -15.711 3.805 6.207 1.00 94.06 237 LYS A N 1
ATOM 1828 C CA . LYS A 1 237 ? -16.172 4.915 5.344 1.00 94.06 237 LYS A CA 1
ATOM 1829 C C . LYS A 1 237 ? -15.924 4.689 3.844 1.00 94.06 237 LYS A C 1
ATOM 1831 O O . LYS A 1 237 ? -15.962 5.645 3.053 1.00 94.06 237 LYS A O 1
ATOM 1836 N N . LYS A 1 238 ? -15.717 3.434 3.427 1.00 95.50 238 LYS A N 1
ATOM 1837 C CA . LYS A 1 238 ? -15.527 2.993 2.035 1.00 95.50 238 LYS A CA 1
ATOM 1838 C C . LYS A 1 238 ? -14.281 3.582 1.362 1.00 95.50 238 LYS A C 1
ATOM 1840 O O . LYS A 1 238 ? -14.260 3.725 0.140 1.00 95.50 238 LYS A O 1
ATOM 1845 N N . TRP A 1 239 ? -13.267 3.960 2.136 1.00 97.00 239 TRP A N 1
ATOM 1846 C CA . TRP A 1 239 ? -11.922 4.199 1.612 1.00 97.00 239 TRP A CA 1
ATOM 1847 C C . TRP A 1 239 ? -11.137 2.900 1.620 1.00 97.00 239 TRP A C 1
ATOM 1849 O O . TRP A 1 239 ? -11.366 2.064 2.473 1.00 97.00 239 TRP A O 1
ATOM 1859 N N . SER A 1 240 ? -10.236 2.717 0.666 1.00 98.19 240 SER A N 1
ATOM 1860 C CA . SER A 1 240 ? -9.301 1.592 0.653 1.00 98.19 240 SER A CA 1
ATOM 1861 C C . SER A 1 240 ? -7.946 2.015 1.209 1.00 98.19 240 SER A C 1
ATOM 1863 O O . SER A 1 240 ? -7.649 3.208 1.319 1.00 98.19 240 SER A O 1
ATOM 1865 N N . VAL A 1 241 ? -7.119 1.042 1.561 1.00 97.88 241 VAL A N 1
ATOM 1866 C CA . VAL A 1 241 ? -5.771 1.287 2.079 1.00 97.88 241 VAL A CA 1
ATOM 1867 C C . VAL A 1 241 ? -4.774 0.573 1.184 1.00 97.88 241 VAL A C 1
ATOM 1869 O O . VAL A 1 241 ? -4.983 -0.581 0.845 1.00 97.88 241 VAL A O 1
ATOM 1872 N N . ILE A 1 242 ? -3.706 1.254 0.786 1.00 97.75 242 ILE A N 1
ATOM 1873 C CA . ILE A 1 242 ? -2.546 0.651 0.128 1.00 97.75 242 ILE A CA 1
ATOM 1874 C C . ILE A 1 242 ? -1.442 0.594 1.174 1.00 97.75 242 ILE A C 1
ATOM 1876 O O . ILE A 1 242 ? -1.095 1.624 1.755 1.00 97.75 242 ILE A O 1
ATOM 1880 N N . ILE A 1 243 ? -0.906 -0.592 1.431 1.00 95.69 243 ILE A N 1
ATOM 1881 C CA . ILE A 1 243 ? 0.133 -0.806 2.431 1.00 95.69 243 ILE A CA 1
ATOM 1882 C C . ILE A 1 243 ? 1.258 -1.664 1.863 1.00 95.69 243 ILE A C 1
ATOM 1884 O O . ILE A 1 243 ? 1.040 -2.642 1.151 1.00 95.69 243 ILE A O 1
ATOM 1888 N N . PHE A 1 244 ? 2.473 -1.274 2.224 1.00 95.00 244 PHE A N 1
ATOM 1889 C CA . PHE A 1 244 ? 3.699 -1.980 1.905 1.00 95.00 244 PHE A CA 1
ATOM 1890 C C . PHE A 1 244 ? 4.237 -2.611 3.196 1.00 95.00 244 PHE A C 1
ATOM 1892 O O . PHE A 1 244 ? 4.890 -1.923 3.991 1.00 95.00 244 PHE A O 1
ATOM 1899 N N . PRO A 1 245 ? 3.923 -3.887 3.467 1.00 91.50 245 PRO A N 1
ATOM 1900 C CA . PRO A 1 245 ? 4.121 -4.508 4.770 1.00 91.50 245 PRO A CA 1
ATOM 1901 C C . PRO A 1 245 ? 5.589 -4.868 5.031 1.00 91.50 245 PRO A C 1
ATOM 1903 O O . PRO A 1 245 ? 5.887 -5.497 6.022 1.00 91.50 245 PRO A O 1
ATOM 1906 N N . GLU A 1 246 ? 6.549 -4.474 4.202 1.00 87.44 246 GLU A N 1
ATOM 1907 C CA . GLU A 1 246 ? 7.970 -4.588 4.565 1.00 87.44 246 GLU A CA 1
ATOM 1908 C C . GLU A 1 246 ? 8.385 -3.449 5.519 1.00 87.44 246 GLU A C 1
ATOM 1910 O O . GLU A 1 246 ? 9.352 -3.542 6.281 1.00 87.44 246 GLU A O 1
ATOM 1915 N N . GLY A 1 247 ? 7.652 -2.328 5.488 1.00 77.25 247 GLY A N 1
ATOM 1916 C CA . GLY A 1 247 ? 7.907 -1.135 6.301 1.00 77.25 247 GLY A CA 1
ATOM 1917 C C . GLY A 1 247 ? 9.163 -0.346 5.907 1.00 77.25 247 GLY A C 1
ATOM 1918 O O . GLY A 1 247 ? 9.382 0.760 6.415 1.00 77.25 247 GLY A O 1
ATOM 1919 N N . ARG A 1 248 ? 9.981 -0.869 4.988 1.00 79.69 248 ARG A N 1
ATOM 1920 C CA . ARG A 1 248 ? 11.186 -0.255 4.420 1.00 79.69 248 ARG A CA 1
ATOM 1921 C C . ARG A 1 248 ? 11.327 -0.650 2.951 1.00 79.69 248 ARG A C 1
ATOM 1923 O O . ARG A 1 248 ? 10.778 -1.654 2.531 1.00 79.69 248 ARG A O 1
ATOM 1930 N N . LEU A 1 249 ? 12.090 0.144 2.207 1.00 80.94 249 LEU A N 1
ATOM 1931 C CA . LEU A 1 249 ? 12.517 -0.218 0.860 1.00 80.94 249 LEU A CA 1
ATOM 1932 C C . LEU A 1 249 ? 13.576 -1.314 0.932 1.00 80.94 249 LEU A C 1
ATOM 1934 O O . LEU A 1 249 ? 14.575 -1.126 1.648 1.00 80.94 249 LEU A O 1
ATOM 1938 N N . THR A 1 250 ? 13.374 -2.379 0.158 1.00 82.50 250 THR A N 1
ATOM 1939 C CA . THR A 1 250 ? 14.359 -3.452 -0.021 1.00 82.50 250 THR A CA 1
ATOM 1940 C C . THR A 1 250 ? 15.701 -2.903 -0.503 1.00 82.50 250 THR A C 1
ATOM 1942 O O . THR A 1 250 ? 15.786 -1.898 -1.224 1.00 82.50 250 THR A O 1
ATOM 1945 N N . VAL A 1 251 ? 16.779 -3.558 -0.082 1.00 81.19 251 VAL A N 1
ATOM 1946 C CA . VAL A 1 251 ? 18.139 -3.243 -0.535 1.00 81.19 251 VAL A CA 1
ATOM 1947 C C . VAL A 1 251 ? 18.527 -4.086 -1.745 1.00 81.19 251 VAL A C 1
ATOM 1949 O O . VAL A 1 251 ? 19.263 -3.597 -2.602 1.00 81.19 251 VAL A O 1
ATOM 1952 N N . THR A 1 252 ? 18.023 -5.317 -1.842 1.00 83.06 252 THR A N 1
ATOM 1953 C CA . THR A 1 252 ? 18.431 -6.295 -2.865 1.00 83.06 252 THR A CA 1
ATOM 1954 C C . THR A 1 252 ? 17.441 -6.426 -4.017 1.00 83.06 252 THR A C 1
ATOM 1956 O O . THR A 1 252 ? 17.810 -6.953 -5.058 1.00 83.06 252 THR A O 1
ATOM 1959 N N . GLY A 1 253 ? 16.204 -5.955 -3.848 1.00 82.75 253 GLY A N 1
ATOM 1960 C CA . GLY A 1 253 ? 15.108 -6.201 -4.792 1.00 82.75 253 GLY A CA 1
ATOM 1961 C C . GLY A 1 253 ? 14.249 -7.410 -4.407 1.00 82.75 253 GLY A C 1
ATOM 1962 O O . GLY A 1 253 ? 13.142 -7.551 -4.921 1.00 82.75 253 GLY A O 1
ATOM 1963 N N . ALA A 1 254 ? 14.718 -8.229 -3.461 1.00 86.75 254 ALA A N 1
ATOM 1964 C CA . ALA A 1 254 ? 13.961 -9.339 -2.898 1.00 86.75 254 ALA A CA 1
ATOM 1965 C C . ALA A 1 254 ? 12.832 -8.843 -1.982 1.00 86.75 254 ALA A C 1
ATOM 1967 O O . ALA A 1 254 ? 12.929 -7.764 -1.389 1.00 86.75 254 ALA A O 1
ATOM 1968 N N . ILE A 1 255 ? 11.790 -9.665 -1.842 1.00 88.69 255 ILE A N 1
ATOM 1969 C CA . ILE A 1 255 ? 10.641 -9.392 -0.971 1.00 88.69 255 ILE A CA 1
ATOM 1970 C C . ILE A 1 255 ? 11.062 -9.605 0.489 1.00 88.69 255 ILE A C 1
ATOM 1972 O O . ILE A 1 255 ? 11.439 -10.718 0.881 1.00 88.69 255 ILE A O 1
ATOM 1976 N N . GLY A 1 256 ? 10.994 -8.543 1.292 1.00 87.94 256 GLY A N 1
ATOM 1977 C CA . GLY A 1 256 ? 11.216 -8.593 2.735 1.00 87.94 256 GLY A CA 1
ATOM 1978 C C . GLY A 1 256 ? 10.079 -9.271 3.507 1.00 87.94 256 GLY A C 1
ATOM 1979 O O . GLY A 1 256 ? 9.035 -9.615 2.958 1.00 87.94 256 GLY A O 1
ATOM 1980 N N . THR A 1 257 ? 10.281 -9.464 4.810 1.00 88.81 257 THR A N 1
ATOM 1981 C CA . THR A 1 257 ? 9.275 -10.062 5.703 1.00 88.81 257 THR A CA 1
ATOM 1982 C C . THR A 1 257 ? 8.061 -9.160 5.853 1.00 88.81 257 THR A C 1
ATOM 1984 O O . THR A 1 257 ? 8.206 -7.953 6.080 1.00 88.81 257 THR A O 1
ATOM 1987 N N . PHE A 1 258 ? 6.867 -9.750 5.777 1.00 92.50 258 PHE A N 1
ATOM 1988 C CA . PHE A 1 258 ? 5.643 -8.993 5.947 1.00 92.50 258 PHE A CA 1
ATOM 1989 C C . PHE A 1 258 ? 5.297 -8.785 7.413 1.00 92.50 258 PHE A C 1
ATOM 1991 O O . PHE A 1 258 ? 5.497 -9.609 8.301 1.00 92.50 258 PHE A O 1
ATOM 1998 N N . ARG A 1 259 ? 4.740 -7.610 7.627 1.00 90.38 259 ARG A N 1
ATOM 1999 C CA . ARG A 1 259 ? 4.346 -7.030 8.889 1.00 90.38 259 ARG A CA 1
ATOM 2000 C C . ARG A 1 259 ? 2.816 -7.022 8.991 1.00 90.38 259 ARG A C 1
ATOM 2002 O O . ARG A 1 259 ? 2.122 -6.785 7.997 1.00 90.38 259 ARG A O 1
ATOM 2009 N N . LYS A 1 260 ? 2.266 -7.340 10.166 1.00 91.94 260 LYS A N 1
ATOM 2010 C CA . LYS A 1 260 ? 0.853 -7.744 10.341 1.00 91.94 260 LYS A CA 1
ATOM 2011 C C . LYS A 1 260 ? -0.197 -6.634 10.267 1.00 91.94 260 LYS A C 1
ATOM 2013 O O . LYS A 1 260 ? -1.392 -6.909 10.337 1.00 91.94 260 LYS A O 1
ATOM 2018 N N . GLY A 1 261 ? 0.197 -5.379 10.108 1.00 91.25 261 GLY A N 1
ATOM 2019 C CA . GLY A 1 261 ? -0.685 -4.218 10.076 1.00 91.25 261 GLY A CA 1
ATOM 2020 C C . GLY A 1 261 ? -1.736 -4.3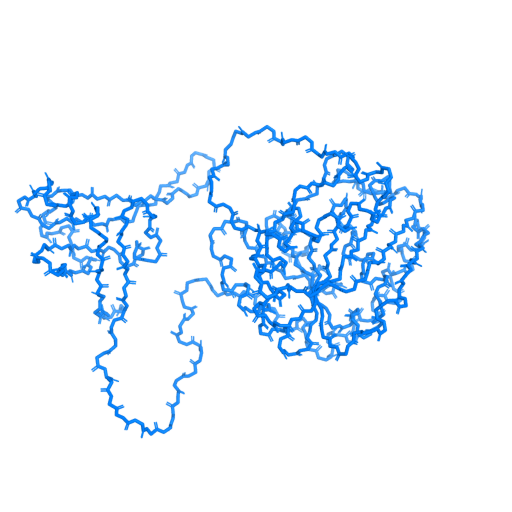20 8.975 1.00 91.25 261 GLY A C 1
ATOM 2021 O O . GLY A 1 261 ? -2.884 -3.946 9.198 1.00 91.25 261 GLY A O 1
ATOM 2022 N N . GLY A 1 262 ? -1.386 -4.905 7.824 1.00 93.62 262 GLY A N 1
ATOM 2023 C CA . GLY A 1 262 ? -2.350 -5.205 6.762 1.00 93.62 262 GLY A CA 1
ATOM 2024 C C . GLY A 1 262 ? -3.449 -6.171 7.220 1.00 93.62 262 GLY A C 1
ATOM 2025 O O . GLY A 1 262 ? -4.629 -5.886 7.016 1.00 93.62 262 GLY A O 1
ATOM 2026 N N . ALA A 1 263 ? -3.073 -7.261 7.899 1.00 96.31 263 ALA A N 1
ATOM 2027 C CA . ALA A 1 263 ? -4.007 -8.245 8.449 1.00 96.31 263 ALA A CA 1
ATOM 2028 C C . ALA A 1 263 ? -4.897 -7.649 9.547 1.00 96.31 263 ALA A C 1
ATOM 2030 O O . ALA A 1 263 ? -6.111 -7.826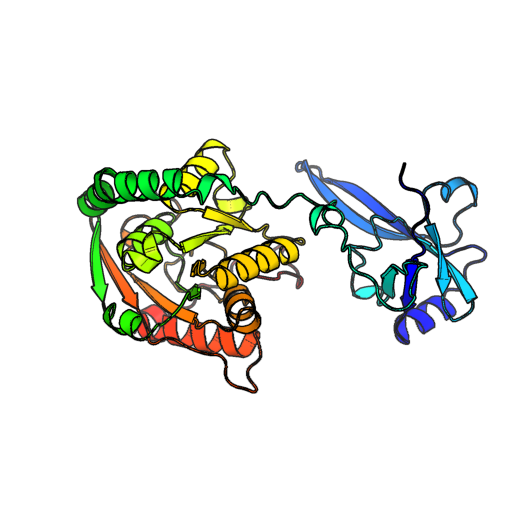 9.495 1.00 96.31 263 ALA A O 1
ATOM 2031 N N . ILE A 1 264 ? -4.326 -6.867 10.473 1.00 95.00 264 ILE A N 1
ATOM 2032 C CA . ILE A 1 264 ? -5.087 -6.166 11.523 1.00 95.00 264 ILE A CA 1
ATOM 2033 C C . ILE A 1 264 ? -6.147 -5.246 10.907 1.00 95.00 264 ILE A C 1
ATOM 2035 O O . ILE A 1 264 ? -7.299 -5.248 11.333 1.00 95.00 264 ILE A O 1
ATOM 2039 N N . LEU A 1 265 ? -5.777 -4.450 9.898 1.00 96.44 265 LEU A N 1
ATOM 2040 C CA . LEU A 1 265 ? -6.715 -3.544 9.233 1.00 96.44 265 LEU A CA 1
ATOM 2041 C C . LEU A 1 265 ? -7.848 -4.303 8.543 1.00 96.44 265 LEU A C 1
ATOM 2043 O O . LEU A 1 265 ? -9.007 -3.912 8.667 1.00 96.44 265 LEU A O 1
ATOM 2047 N N . ALA A 1 266 ? -7.510 -5.366 7.817 1.00 97.38 266 ALA A N 1
ATOM 2048 C CA . ALA A 1 266 ? -8.466 -6.138 7.043 1.00 97.38 266 ALA A CA 1
ATOM 2049 C C . ALA A 1 266 ? -9.459 -6.899 7.929 1.00 97.38 266 ALA A C 1
ATOM 2051 O O . ALA A 1 266 ? -10.670 -6.762 7.754 1.00 97.38 266 ALA A O 1
ATOM 2052 N N . MET A 1 267 ? -8.952 -7.638 8.918 1.00 97.00 267 MET A N 1
ATOM 2053 C CA . MET A 1 267 ? -9.768 -8.439 9.830 1.00 97.00 267 MET A CA 1
ATOM 2054 C C . MET A 1 267 ? -10.677 -7.561 10.696 1.00 97.00 267 MET A C 1
ATOM 2056 O O . MET A 1 267 ? -11.883 -7.792 10.742 1.00 97.00 267 MET A O 1
ATOM 2060 N N . ASP A 1 268 ? -10.151 -6.491 11.298 1.00 95.25 268 ASP A N 1
ATOM 2061 C CA . ASP A 1 268 ? -10.929 -5.649 12.221 1.00 95.25 268 ASP A CA 1
ATOM 2062 C C . ASP A 1 268 ? -11.935 -4.725 11.513 1.00 95.25 268 ASP A C 1
ATOM 2064 O O . ASP A 1 268 ? -12.876 -4.209 12.132 1.00 95.25 268 ASP A O 1
ATOM 2068 N N . ALA A 1 269 ? -11.721 -4.451 10.224 1.00 95.31 269 ALA A N 1
ATOM 2069 C CA . ALA A 1 269 ? -12.672 -3.712 9.399 1.00 95.31 269 ALA A CA 1
ATOM 2070 C C . ALA A 1 269 ? -13.617 -4.630 8.606 1.00 95.31 269 ALA A C 1
ATOM 2072 O O . ALA A 1 269 ? -14.564 -4.117 8.009 1.00 95.31 269 ALA A O 1
ATOM 2073 N N . GLY A 1 270 ? -13.384 -5.948 8.599 1.00 96.00 270 GLY A N 1
ATOM 2074 C CA . GLY A 1 270 ? -14.174 -6.916 7.835 1.00 96.00 270 GLY A CA 1
ATOM 2075 C C . GLY A 1 270 ? -14.067 -6.715 6.321 1.00 96.00 270 GLY A C 1
ATOM 2076 O O . GLY A 1 270 ? -15.076 -6.766 5.620 1.00 96.00 270 GLY A O 1
ATOM 2077 N N . VAL A 1 271 ? -12.867 -6.420 5.815 1.00 97.81 271 VAL A N 1
ATOM 2078 C CA . VAL A 1 271 ? -12.600 -6.166 4.388 1.00 97.81 271 VAL A CA 1
ATOM 2079 C C . VAL A 1 271 ? -11.535 -7.128 3.854 1.00 97.81 271 VAL A C 1
ATOM 2081 O O . VAL A 1 271 ? -10.673 -7.560 4.620 1.00 97.81 271 VAL A O 1
ATOM 2084 N N . PRO A 1 272 ? -11.540 -7.462 2.553 1.00 98.25 272 PRO A N 1
ATOM 2085 C CA . PRO A 1 272 ? -10.527 -8.343 1.983 1.00 98.25 272 PRO A CA 1
ATOM 2086 C C . PRO A 1 272 ? -9.158 -7.660 1.862 1.00 98.25 272 PRO A C 1
ATOM 2088 O O . PRO A 1 272 ? -9.056 -6.437 1.693 1.00 98.25 272 PRO A O 1
ATOM 2091 N N . ILE A 1 273 ? -8.107 -8.480 1.868 1.00 98.62 273 ILE A N 1
ATOM 2092 C CA . ILE A 1 273 ? -6.776 -8.109 1.388 1.00 98.62 273 ILE A CA 1
ATOM 2093 C C . ILE A 1 273 ? -6.658 -8.480 -0.084 1.00 98.62 273 ILE A C 1
ATOM 2095 O O . ILE A 1 273 ? -6.950 -9.606 -0.467 1.00 98.62 273 ILE A O 1
ATOM 2099 N N . VAL A 1 274 ? -6.175 -7.557 -0.906 1.00 98.62 274 VAL A N 1
ATOM 2100 C CA . VAL A 1 274 ? -5.790 -7.840 -2.289 1.00 98.62 274 VAL A CA 1
ATOM 2101 C C . VAL A 1 274 ? -4.264 -7.866 -2.360 1.00 98.62 274 VAL A C 1
ATOM 2103 O O . VAL A 1 274 ? -3.646 -6.800 -2.254 1.00 98.62 274 VAL A O 1
ATOM 2106 N N . PRO A 1 275 ? -3.642 -9.044 -2.525 1.00 98.50 275 PRO A N 1
ATOM 2107 C CA . PRO A 1 275 ? -2.210 -9.132 -2.758 1.00 98.50 275 PRO A CA 1
ATOM 2108 C C . PRO A 1 275 ? -1.875 -8.569 -4.143 1.00 98.50 275 PRO A C 1
ATOM 2110 O O . PRO A 1 275 ? -2.620 -8.747 -5.107 1.00 98.50 275 PRO A O 1
ATOM 2113 N N . ALA A 1 276 ? -0.750 -7.878 -4.250 1.00 98.50 276 ALA A N 1
ATOM 2114 C CA . ALA A 1 276 ? -0.218 -7.380 -5.505 1.00 98.50 276 ALA A CA 1
ATOM 2115 C C . ALA A 1 276 ? 1.308 -7.476 -5.511 1.00 98.50 276 ALA A C 1
ATOM 2117 O O . ALA A 1 276 ? 1.954 -7.379 -4.470 1.00 98.50 276 ALA A O 1
ATOM 2118 N N . TYR A 1 277 ? 1.887 -7.642 -6.694 1.00 98.00 277 TYR A N 1
ATOM 2119 C CA . TYR A 1 277 ? 3.332 -7.669 -6.882 1.00 98.00 277 TYR A CA 1
ATOM 2120 C C . TYR A 1 277 ? 3.765 -6.605 -7.887 1.00 98.00 277 TYR A C 1
ATOM 2122 O O . TYR A 1 277 ? 3.239 -6.546 -9.001 1.00 98.00 277 TYR A O 1
ATOM 2130 N N . VAL A 1 278 ? 4.720 -5.771 -7.477 1.00 97.06 278 VAL A N 1
ATOM 2131 C CA . VAL A 1 278 ? 5.373 -4.744 -8.288 1.00 97.06 278 VAL A CA 1
ATOM 2132 C C . VAL A 1 278 ? 6.734 -5.272 -8.738 1.00 97.06 278 VAL A C 1
ATOM 2134 O O . VAL A 1 278 ? 7.630 -5.470 -7.916 1.00 97.06 278 VAL A O 1
ATOM 2137 N N . ASP A 1 279 ? 6.896 -5.451 -10.049 1.00 95.50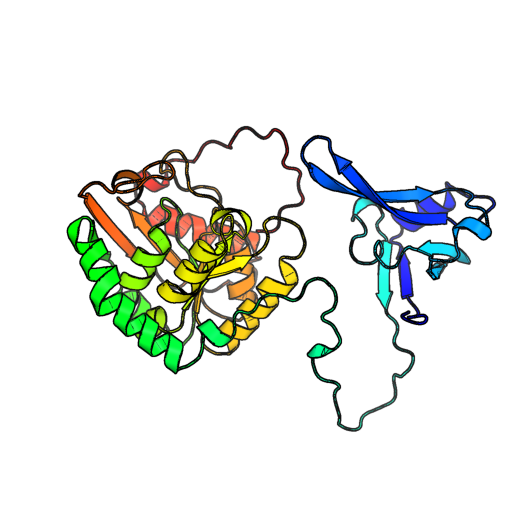 279 ASP A N 1
ATOM 2138 C CA . ASP A 1 279 ? 8.142 -5.901 -10.682 1.00 95.50 279 ASP A CA 1
ATOM 2139 C C . ASP A 1 279 ? 8.776 -4.800 -11.543 1.00 95.50 279 ASP A C 1
ATOM 2141 O O . ASP A 1 279 ? 8.075 -3.956 -12.108 1.00 95.50 279 ASP A O 1
ATOM 2145 N N . GLY A 1 280 ? 10.103 -4.822 -11.676 1.00 92.88 280 GLY A N 1
ATOM 2146 C CA . GLY A 1 280 ? 10.880 -3.939 -12.555 1.00 92.88 280 GLY A CA 1
ATOM 2147 C C . GLY A 1 280 ? 11.183 -2.547 -11.988 1.00 92.88 280 GLY A C 1
ATOM 2148 O O . GLY A 1 280 ? 11.996 -1.800 -12.539 1.00 92.88 280 GLY A O 1
ATOM 2149 N N . MET A 1 281 ? 10.533 -2.157 -10.888 1.00 92.75 281 MET A N 1
ATOM 2150 C CA . MET A 1 281 ? 10.718 -0.823 -10.310 1.00 92.75 281 MET A CA 1
ATOM 2151 C C . MET A 1 281 ? 12.057 -0.675 -9.572 1.00 92.75 281 MET A C 1
ATOM 2153 O O . MET A 1 281 ? 12.615 0.425 -9.528 1.00 92.75 281 MET A O 1
ATOM 2157 N N . TYR A 1 282 ? 12.609 -1.773 -9.044 1.00 90.12 282 TYR A N 1
ATOM 2158 C CA . TYR A 1 282 ? 13.945 -1.779 -8.443 1.00 90.12 282 TYR A CA 1
ATOM 2159 C C . TYR A 1 282 ? 15.022 -1.402 -9.475 1.00 90.12 282 TYR A C 1
ATOM 2161 O O . TYR A 1 282 ? 15.950 -0.659 -9.174 1.00 90.12 282 TYR A O 1
ATOM 2169 N N . GLU A 1 283 ? 14.878 -1.848 -10.720 1.00 89.94 283 GLU A N 1
ATOM 2170 C CA . GLU A 1 283 ? 15.797 -1.567 -11.820 1.00 89.94 283 GLU A CA 1
ATOM 2171 C C . GLU A 1 283 ? 15.626 -0.136 -12.363 1.00 89.94 283 GLU A C 1
ATOM 2173 O O . GLU A 1 283 ? 16.613 0.522 -12.720 1.00 89.94 283 GLU A O 1
ATOM 2178 N N . VAL A 1 284 ? 14.386 0.370 -12.382 1.00 90.19 284 VAL A N 1
ATOM 2179 C CA . VAL A 1 284 ? 14.041 1.735 -12.819 1.00 90.19 284 VAL A CA 1
ATOM 2180 C C . VAL A 1 284 ? 14.519 2.787 -11.816 1.00 90.19 284 VAL A C 1
ATOM 2182 O O . VAL A 1 284 ? 15.197 3.747 -12.198 1.00 90.19 284 VAL A O 1
ATOM 2185 N N . MET A 1 285 ? 14.177 2.627 -10.535 1.00 87.19 285 MET A N 1
ATOM 2186 C CA . MET A 1 285 ? 14.439 3.616 -9.488 1.00 87.19 285 MET A CA 1
ATOM 2187 C C . MET A 1 285 ? 14.641 2.947 -8.114 1.00 87.19 285 MET A C 1
ATOM 2189 O O . MET A 1 285 ? 13.765 3.039 -7.250 1.00 87.19 285 MET A O 1
ATOM 2193 N N . PRO A 1 286 ? 15.798 2.309 -7.863 1.00 83.69 286 PRO A N 1
ATOM 2194 C CA . PRO A 1 286 ? 16.104 1.739 -6.558 1.00 83.69 286 PRO A CA 1
ATOM 2195 C C . PRO A 1 286 ? 16.306 2.839 -5.511 1.00 83.69 286 PRO A C 1
ATOM 2197 O O . PRO A 1 286 ? 16.611 3.990 -5.834 1.00 83.69 286 PRO A O 1
ATOM 2200 N N . ARG A 1 287 ? 16.227 2.454 -4.235 1.00 73.25 287 ARG A N 1
ATOM 2201 C CA . ARG A 1 287 ? 16.262 3.320 -3.041 1.00 73.25 287 ARG A CA 1
ATOM 2202 C C . ARG A 1 287 ? 17.247 4.502 -3.058 1.00 73.25 287 ARG A C 1
ATOM 2204 O O . ARG A 1 287 ? 16.926 5.555 -2.514 1.00 73.25 287 ARG A O 1
ATOM 2211 N N . PHE A 1 288 ? 18.449 4.341 -3.614 1.00 73.38 288 PHE A N 1
ATOM 2212 C CA . PHE A 1 288 ? 19.507 5.367 -3.580 1.00 73.38 288 PHE A CA 1
ATOM 2213 C C . PHE A 1 288 ? 19.677 6.143 -4.892 1.00 73.38 288 PHE A C 1
ATOM 2215 O O . PHE A 1 288 ? 20.538 7.019 -4.994 1.00 73.38 288 PHE A O 1
ATOM 2222 N N . ARG A 1 289 ? 18.867 5.840 -5.907 1.00 78.31 289 ARG A N 1
ATOM 2223 C CA . ARG A 1 289 ? 18.929 6.497 -7.210 1.00 78.31 289 ARG A CA 1
ATOM 2224 C C . ARG A 1 289 ? 18.079 7.767 -7.210 1.00 78.31 289 ARG A C 1
ATOM 2226 O O . ARG A 1 289 ? 16.975 7.784 -6.682 1.00 78.31 289 ARG A O 1
ATOM 2233 N N . ARG A 1 290 ? 18.600 8.835 -7.825 1.00 78.62 290 ARG A N 1
ATOM 2234 C CA . ARG A 1 290 ? 17.894 10.126 -7.957 1.00 78.62 290 ARG A CA 1
ATOM 2235 C C . ARG A 1 290 ? 17.191 10.315 -9.300 1.00 78.62 290 ARG A C 1
ATOM 2237 O O . ARG A 1 290 ? 16.210 11.043 -9.362 1.00 78.62 290 ARG A O 1
ATOM 2244 N N . VAL A 1 291 ? 17.712 9.701 -10.363 1.00 85.44 291 VAL A N 1
ATOM 2245 C CA . VAL A 1 291 ? 17.217 9.853 -11.740 1.00 85.44 291 VAL A CA 1
ATOM 2246 C C . VAL A 1 291 ? 16.781 8.483 -12.254 1.00 85.44 291 VAL A C 1
ATOM 2248 O O . VAL A 1 291 ? 17.614 7.571 -12.224 1.00 85.44 291 VAL A O 1
ATOM 2251 N N . PRO A 1 292 ? 15.528 8.312 -12.709 1.00 88.38 292 PRO A N 1
ATOM 2252 C CA . PRO A 1 292 ? 15.035 7.013 -13.143 1.00 88.38 292 PRO A CA 1
ATOM 2253 C C . PRO A 1 292 ? 15.729 6.563 -14.431 1.00 88.38 292 PRO A C 1
ATOM 2255 O O . PRO A 1 292 ? 16.148 7.381 -15.252 1.00 88.38 292 PRO A O 1
ATOM 2258 N N . ARG A 1 293 ? 15.845 5.249 -14.621 1.00 91.25 293 ARG A N 1
ATOM 2259 C CA . ARG A 1 293 ? 16.210 4.656 -15.913 1.00 91.25 293 ARG A CA 1
ATOM 2260 C C . ARG A 1 293 ? 14.952 4.207 -16.651 1.00 91.25 293 ARG A C 1
ATOM 2262 O O . ARG A 1 293 ? 14.055 3.678 -15.999 1.00 91.25 293 ARG A O 1
ATOM 2269 N N . PRO A 1 294 ? 14.901 4.348 -17.986 1.00 94.31 294 PRO A N 1
ATOM 2270 C CA . PRO A 1 294 ? 13.859 3.720 -18.779 1.00 94.31 294 PRO A CA 1
ATOM 2271 C C . PRO A 1 294 ? 13.778 2.217 -18.496 1.00 94.31 294 PRO A C 1
ATOM 2273 O O . PRO A 1 294 ? 14.798 1.527 -18.528 1.00 94.31 294 PRO A O 1
ATOM 2276 N N . GLY A 1 295 ? 12.581 1.706 -18.230 1.00 94.31 295 GLY A N 1
ATOM 2277 C CA . GLY A 1 295 ? 12.380 0.295 -17.922 1.00 94.31 295 GLY A CA 1
ATOM 2278 C C . GLY A 1 295 ? 10.932 -0.157 -18.053 1.00 94.31 295 GLY A C 1
ATOM 2279 O O . GLY A 1 295 ? 10.006 0.639 -18.232 1.00 94.31 295 GLY A O 1
ATOM 2280 N N . ARG A 1 296 ? 10.747 -1.476 -18.005 1.00 96.25 296 ARG A N 1
ATOM 2281 C CA . ARG A 1 296 ? 9.428 -2.112 -17.980 1.00 96.25 296 ARG A CA 1
ATOM 2282 C C . ARG A 1 296 ? 9.074 -2.419 -16.542 1.00 96.25 296 ARG A C 1
ATOM 2284 O O . ARG A 1 296 ? 9.907 -2.937 -15.809 1.00 96.25 296 ARG A O 1
ATOM 2291 N N . VAL A 1 297 ? 7.841 -2.114 -16.179 1.00 96.94 297 VAL A N 1
ATOM 2292 C CA . VAL A 1 297 ? 7.328 -2.314 -14.828 1.00 96.94 297 VAL A CA 1
ATOM 2293 C C . VAL A 1 297 ? 6.007 -3.034 -14.954 1.00 96.94 297 VAL A C 1
ATOM 2295 O O . VAL A 1 297 ? 5.220 -2.724 -15.852 1.00 96.94 297 VAL A O 1
ATOM 2298 N N . SER A 1 298 ? 5.744 -3.982 -14.066 1.00 97.62 298 SER A N 1
ATOM 2299 C CA . SER A 1 298 ? 4.427 -4.600 -13.993 1.00 97.62 298 SER A CA 1
ATOM 2300 C C . SER A 1 298 ? 3.847 -4.577 -12.597 1.00 97.62 298 SER A C 1
ATOM 2302 O O . SER A 1 298 ? 4.575 -4.700 -11.619 1.00 97.62 298 SER A O 1
ATOM 2304 N N . VAL A 1 299 ? 2.524 -4.452 -12.539 1.00 98.50 299 VAL A N 1
ATOM 2305 C CA . VAL A 1 299 ? 1.733 -4.715 -11.339 1.00 98.50 299 VAL A CA 1
ATOM 2306 C C . VAL A 1 299 ? 0.831 -5.899 -11.636 1.00 98.50 299 VAL A C 1
ATOM 2308 O O . VAL A 1 299 ? -0.008 -5.818 -12.535 1.00 98.50 299 VAL A O 1
ATOM 2311 N N . THR A 1 300 ? 1.009 -6.982 -10.892 1.00 98.56 300 THR A N 1
ATOM 2312 C CA . THR A 1 300 ? 0.164 -8.178 -10.967 1.00 98.56 300 THR A CA 1
ATOM 2313 C C . THR A 1 300 ? -0.714 -8.222 -9.728 1.00 98.56 300 THR A C 1
ATOM 2315 O O . THR A 1 300 ? -0.184 -8.183 -8.618 1.00 98.56 300 THR A O 1
ATOM 2318 N N . PHE A 1 301 ? -2.035 -8.274 -9.896 1.00 98.62 301 PHE A N 1
ATOM 2319 C CA . PHE A 1 301 ? -2.975 -8.432 -8.784 1.00 98.62 301 PHE A CA 1
ATOM 2320 C C . PHE A 1 301 ? -3.287 -9.913 -8.549 1.00 98.62 301 PHE A C 1
ATOM 2322 O O . PHE A 1 301 ? -3.434 -10.676 -9.493 1.00 98.62 301 PHE A O 1
ATOM 2329 N N . GLY A 1 302 ? -3.401 -10.325 -7.291 1.00 98.12 302 GLY A N 1
ATOM 2330 C CA . GLY A 1 302 ? -3.910 -11.643 -6.926 1.00 98.12 302 GLY A CA 1
ATOM 2331 C C . GLY A 1 302 ? -5.381 -11.601 -6.523 1.00 98.12 302 GLY A C 1
ATOM 2332 O O . GLY A 1 302 ? -5.981 -10.532 -6.369 1.00 98.12 302 GLY A O 1
ATOM 2333 N N . ALA A 1 303 ? -5.957 -12.788 -6.333 1.00 97.81 303 ALA A N 1
ATOM 2334 C CA . ALA A 1 303 ? -7.341 -12.932 -5.899 1.00 97.81 303 ALA A CA 1
ATOM 2335 C C . ALA A 1 303 ? -7.552 -12.312 -4.501 1.00 97.81 303 ALA A C 1
ATOM 2337 O O . ALA A 1 303 ? -6.675 -12.448 -3.640 1.00 97.81 303 ALA A O 1
ATOM 2338 N N . PRO A 1 304 ? -8.697 -11.651 -4.244 1.00 97.88 304 PRO A N 1
ATOM 2339 C CA . PRO A 1 304 ? -9.025 -11.144 -2.918 1.00 97.88 304 PRO A CA 1
ATOM 2340 C C . PRO A 1 304 ? -9.017 -12.247 -1.852 1.00 97.88 304 PRO A C 1
ATOM 2342 O O . PRO A 1 304 ? -9.651 -13.288 -2.000 1.00 97.88 304 PRO A O 1
ATOM 2345 N N . LEU A 1 305 ? -8.326 -11.995 -0.745 1.00 98.06 305 LEU A N 1
ATOM 2346 C CA . LEU A 1 305 ? -8.211 -12.900 0.390 1.00 98.06 305 LEU A CA 1
ATOM 2347 C C . LEU A 1 305 ? -9.020 -12.358 1.569 1.00 98.06 305 LEU A C 1
ATOM 2349 O O . LEU A 1 305 ? -8.839 -11.217 1.994 1.00 98.06 305 LEU A O 1
ATOM 2353 N N . VAL A 1 306 ? -9.887 -13.197 2.125 1.00 97.00 306 VAL A N 1
ATOM 2354 C CA . VAL A 1 306 ? -10.602 -12.942 3.383 1.00 97.00 306 VAL A CA 1
ATOM 2355 C C . VAL A 1 306 ? -10.031 -13.869 4.452 1.00 97.00 306 VAL A C 1
ATOM 2357 O O . VAL A 1 306 ? -9.662 -15.008 4.144 1.00 97.00 306 VAL A O 1
ATOM 2360 N N . ALA A 1 307 ? -9.927 -13.374 5.686 1.00 95.50 307 ALA A N 1
ATOM 2361 C CA . ALA A 1 307 ? -9.464 -14.169 6.816 1.00 95.50 307 ALA A CA 1
ATOM 2362 C C . ALA A 1 307 ? -10.424 -15.333 7.093 1.00 95.50 307 ALA A C 1
ATOM 2364 O O . ALA A 1 307 ? -11.646 -15.174 7.038 1.00 95.50 307 ALA A O 1
ATOM 2365 N N . GLN A 1 308 ? -9.868 -16.507 7.374 1.00 94.19 308 GLN A N 1
ATOM 2366 C CA . GLN A 1 308 ? -10.657 -17.687 7.731 1.00 94.19 308 GLN A CA 1
ATOM 2367 C C . GLN A 1 308 ? -11.070 -17.630 9.212 1.00 94.19 308 GLN A C 1
ATOM 2369 O O . GLN A 1 308 ? -10.437 -16.950 10.014 1.00 94.19 308 GLN A O 1
ATOM 2374 N N . THR A 1 309 ? -12.117 -18.364 9.602 1.00 87.75 309 THR A N 1
ATOM 2375 C CA . THR A 1 309 ? -12.730 -18.297 10.947 1.00 87.75 309 THR A CA 1
ATOM 2376 C C . THR A 1 309 ? -11.757 -18.518 12.114 1.00 87.75 309 THR A C 1
ATOM 2378 O O . THR A 1 309 ? -11.977 -17.980 13.195 1.00 87.75 309 THR A O 1
ATOM 2381 N N . HIS A 1 310 ? -10.684 -19.286 11.910 1.00 89.19 310 HIS A N 1
ATOM 2382 C CA . HIS A 1 310 ? -9.680 -19.604 12.935 1.00 89.19 310 HIS A CA 1
ATOM 2383 C C . HIS A 1 310 ? -8.301 -19.003 12.645 1.00 89.19 310 HIS A C 1
ATOM 2385 O O . HIS A 1 310 ? -7.321 -19.369 13.286 1.00 89.19 310 HIS A O 1
ATOM 2391 N N . GLU A 1 311 ? -8.209 -18.116 11.659 1.00 91.38 311 GLU A N 1
ATOM 2392 C CA . GLU A 1 311 ? -6.952 -17.491 11.272 1.00 91.38 311 GLU A CA 1
ATOM 2393 C C . GLU A 1 311 ? -6.687 -16.277 12.165 1.00 91.38 311 GLU A C 1
ATOM 2395 O O . GLU A 1 311 ? -7.546 -15.405 12.304 1.00 91.38 311 GLU A O 1
ATOM 2400 N N . ASP A 1 312 ? -5.509 -16.216 12.782 1.00 94.94 312 ASP A N 1
ATOM 2401 C CA . ASP A 1 312 ? -5.048 -15.022 13.489 1.00 94.94 312 ASP A CA 1
ATOM 2402 C C . ASP A 1 312 ? -4.333 -14.044 12.537 1.00 94.94 312 ASP A C 1
ATOM 2404 O O . ASP A 1 312 ? -4.121 -14.322 11.352 1.00 94.94 312 ASP A O 1
ATOM 2408 N N . TYR A 1 313 ? -3.960 -12.864 13.045 1.00 94.25 313 TYR A N 1
ATOM 2409 C CA . TYR A 1 313 ? -3.318 -11.834 12.223 1.00 94.25 313 TYR A CA 1
ATOM 2410 C C . TYR A 1 313 ? -1.991 -12.299 11.608 1.00 94.25 313 TYR A C 1
ATOM 2412 O O . TYR A 1 313 ? -1.678 -11.912 10.482 1.00 94.25 313 TYR A O 1
ATOM 2420 N N . ASP A 1 314 ? -1.210 -13.085 12.352 1.00 94.94 314 ASP A N 1
ATOM 2421 C CA . ASP A 1 314 ? 0.125 -13.535 11.952 1.00 94.94 314 ASP A CA 1
ATOM 2422 C C . ASP A 1 314 ? 0.028 -14.630 10.867 1.00 94.94 314 ASP A C 1
ATOM 2424 O O . ASP A 1 314 ? 0.732 -14.580 9.856 1.00 94.94 314 ASP A O 1
ATOM 2428 N N . THR A 1 315 ? -0.927 -15.552 10.991 1.00 95.88 315 THR A N 1
ATOM 2429 C CA . THR A 1 315 ? -1.221 -16.571 9.973 1.00 95.88 315 THR A CA 1
ATOM 2430 C C . THR A 1 315 ? -1.798 -15.937 8.709 1.00 95.88 315 THR A C 1
ATOM 2432 O O . THR A 1 315 ? -1.375 -16.266 7.597 1.00 95.88 315 THR A O 1
ATOM 2435 N N . PHE A 1 316 ? -2.704 -14.963 8.861 1.00 97.38 316 PHE A N 1
ATOM 2436 C CA . PHE A 1 316 ? -3.316 -14.298 7.714 1.00 97.38 316 PHE A CA 1
ATOM 2437 C C . PHE A 1 316 ? -2.306 -13.480 6.915 1.00 97.38 316 PHE A C 1
ATOM 2439 O O . PHE A 1 316 ? -2.271 -13.580 5.685 1.00 97.38 316 PHE A O 1
ATOM 2446 N N . ILE A 1 317 ? -1.431 -12.717 7.582 1.00 97.00 317 ILE A N 1
ATOM 2447 C CA . ILE A 1 317 ? -0.393 -11.973 6.863 1.00 97.00 317 ILE A CA 1
ATOM 2448 C C . ILE A 1 317 ? 0.622 -12.910 6.196 1.00 97.00 317 ILE A C 1
ATOM 2450 O O . ILE A 1 317 ? 1.049 -12.616 5.082 1.00 97.00 317 ILE A O 1
ATOM 2454 N N . ALA A 1 318 ? 0.949 -14.059 6.798 1.00 96.19 318 ALA A N 1
ATOM 2455 C CA . ALA A 1 318 ? 1.829 -15.051 6.180 1.00 96.19 318 ALA A CA 1
ATOM 2456 C C . ALA A 1 318 ? 1.214 -15.657 4.904 1.00 96.19 318 ALA A C 1
ATOM 2458 O O . ALA A 1 318 ? 1.902 -15.816 3.892 1.00 96.19 318 ALA A O 1
ATOM 2459 N N . ARG A 1 319 ? -0.098 -15.932 4.901 1.00 97.19 319 ARG A N 1
ATOM 2460 C CA . ARG A 1 319 ? -0.820 -16.384 3.699 1.00 97.19 319 ARG A CA 1
ATOM 2461 C C . ARG A 1 319 ? -0.832 -15.316 2.604 1.00 97.19 319 ARG A C 1
ATOM 2463 O O . ARG A 1 319 ? -0.643 -15.633 1.429 1.00 97.19 319 ARG A O 1
ATOM 2470 N N . VAL A 1 320 ? -1.001 -14.049 2.979 1.00 97.94 320 VAL A N 1
ATOM 2471 C CA . VAL A 1 320 ? -0.896 -12.910 2.054 1.00 97.94 320 VAL A CA 1
ATOM 2472 C C . VAL A 1 320 ? 0.523 -12.784 1.493 1.00 97.94 320 VAL A C 1
ATOM 2474 O O . VAL A 1 320 ? 0.675 -12.622 0.283 1.00 97.94 320 VAL A O 1
ATOM 2477 N N . GLU A 1 321 ? 1.559 -12.896 2.330 1.00 96.62 321 GLU A N 1
ATOM 2478 C CA . GLU A 1 321 ? 2.962 -12.876 1.897 1.00 96.62 321 GLU A CA 1
ATOM 2479 C C . GLU A 1 321 ? 3.240 -13.996 0.891 1.00 96.62 321 GLU A C 1
ATOM 2481 O O . GLU A 1 321 ? 3.785 -13.744 -0.1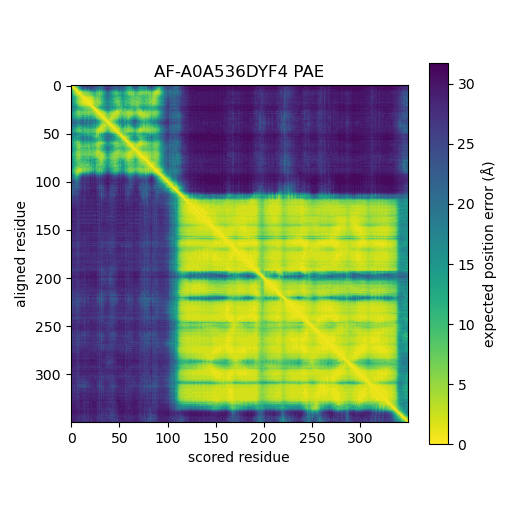83 1.00 96.62 321 GLU A O 1
ATOM 2486 N N . SER A 1 322 ? 2.801 -15.220 1.194 1.00 96.50 322 SER A N 1
ATOM 2487 C CA . SER A 1 322 ? 2.917 -16.369 0.291 1.00 96.50 322 SER A CA 1
ATOM 2488 C C . SER A 1 322 ? 2.228 -16.116 -1.055 1.00 96.50 322 SER A C 1
ATOM 2490 O O . SER A 1 322 ? 2.788 -16.428 -2.110 1.00 96.50 322 SER A O 1
ATOM 2492 N N . SER A 1 323 ? 1.055 -15.476 -1.046 1.00 97.56 323 SER A N 1
ATOM 2493 C CA . SER A 1 323 ? 0.364 -15.081 -2.274 1.00 97.56 323 SER A CA 1
ATOM 2494 C C . SER A 1 323 ? 1.175 -14.062 -3.081 1.00 97.56 323 SER A C 1
ATOM 2496 O O . SER A 1 323 ? 1.402 -14.287 -4.268 1.00 97.56 323 SER A O 1
ATOM 2498 N N . VAL A 1 324 ? 1.711 -13.005 -2.457 1.00 97.38 324 VAL A N 1
ATOM 2499 C CA . VAL A 1 324 ? 2.567 -12.019 -3.151 1.00 97.38 324 VAL A CA 1
ATOM 2500 C C . VAL A 1 324 ? 3.839 -12.668 -3.710 1.00 97.38 324 VAL A C 1
ATOM 2502 O O . VAL A 1 324 ? 4.213 -12.398 -4.850 1.00 97.38 324 VAL A O 1
ATOM 2505 N N . ARG A 1 325 ? 4.477 -13.575 -2.960 1.00 95.56 325 ARG A N 1
ATOM 2506 C CA . ARG A 1 325 ? 5.639 -14.345 -3.439 1.00 95.56 325 ARG A CA 1
ATOM 2507 C C . ARG A 1 325 ? 5.285 -15.241 -4.626 1.00 95.56 325 ARG A C 1
ATOM 2509 O O . ARG A 1 325 ? 6.065 -15.336 -5.566 1.00 95.56 325 ARG A O 1
ATOM 2516 N N . THR A 1 326 ? 4.098 -15.841 -4.624 1.00 96.50 326 THR A N 1
ATOM 2517 C CA . THR A 1 326 ? 3.603 -16.640 -5.756 1.00 96.50 326 THR A CA 1
ATOM 2518 C C . THR A 1 326 ? 3.416 -15.774 -7.004 1.00 96.50 326 THR A C 1
ATOM 2520 O O . THR A 1 326 ? 3.852 -16.164 -8.085 1.00 96.50 326 THR A O 1
ATOM 2523 N N . LEU A 1 327 ? 2.853 -14.566 -6.859 1.00 95.69 327 LEU A N 1
ATOM 2524 C CA . LEU A 1 327 ? 2.723 -13.602 -7.963 1.00 95.69 327 LEU A CA 1
ATOM 2525 C C . LEU A 1 327 ? 4.084 -13.169 -8.536 1.00 95.69 327 LEU A C 1
ATOM 2527 O O . LEU A 1 327 ? 4.176 -12.842 -9.720 1.00 95.69 327 LEU A O 1
ATOM 2531 N N . ALA A 1 328 ? 5.136 -13.178 -7.713 1.00 92.94 328 ALA A N 1
ATOM 2532 C CA . ALA A 1 328 ? 6.502 -12.864 -8.125 1.00 92.94 328 ALA A CA 1
ATOM 2533 C C . ALA A 1 328 ? 7.203 -13.996 -8.899 1.00 92.94 328 ALA A C 1
ATOM 2535 O O . ALA A 1 328 ? 8.255 -13.771 -9.506 1.00 92.94 328 ALA A O 1
ATOM 2536 N N . GLY A 1 329 ? 6.648 -15.214 -8.896 1.00 91.75 329 GLY A N 1
ATOM 2537 C CA . GLY A 1 329 ? 7.246 -16.371 -9.557 1.00 91.75 329 GLY A CA 1
ATOM 2538 C C . GLY A 1 329 ? 8.666 -16.658 -9.035 1.00 91.75 329 GLY A C 1
ATOM 2539 O O . GLY A 1 329 ? 8.872 -16.657 -7.821 1.00 91.75 329 GLY A O 1
ATOM 2540 N N . PRO A 1 330 ? 9.674 -16.865 -9.910 1.00 86.31 330 PRO A N 1
ATOM 2541 C CA . PRO A 1 330 ? 11.049 -17.155 -9.485 1.00 86.31 330 PRO A CA 1
ATOM 2542 C C . PRO A 1 330 ? 11.655 -16.108 -8.538 1.00 86.31 330 PRO A C 1
ATOM 2544 O O . PRO A 1 330 ? 12.393 -16.470 -7.625 1.00 86.31 330 PRO A O 1
ATOM 2547 N N . LYS A 1 331 ? 11.302 -14.822 -8.698 1.00 82.69 331 LYS A N 1
ATOM 2548 C CA . LYS A 1 331 ? 11.787 -13.733 -7.831 1.00 82.69 331 LYS A CA 1
ATOM 2549 C C . LYS A 1 331 ? 11.213 -13.799 -6.411 1.00 82.69 331 LYS A C 1
ATOM 2551 O O . LYS A 1 331 ? 11.781 -13.219 -5.493 1.00 82.69 331 LYS A O 1
ATOM 2556 N N . GLY A 1 332 ? 10.100 -14.505 -6.209 1.00 73.00 332 GLY A N 1
ATOM 2557 C CA . GLY A 1 332 ? 9.477 -14.675 -4.894 1.00 73.00 332 GLY A CA 1
ATOM 2558 C C . GLY A 1 332 ? 10.231 -15.620 -3.956 1.00 73.00 332 GLY A C 1
ATOM 2559 O O . GLY A 1 332 ? 9.979 -15.596 -2.749 1.00 73.00 332 GLY A O 1
ATOM 2560 N N . ILE A 1 333 ? 11.148 -16.428 -4.505 1.00 78.75 333 ILE A N 1
ATOM 2561 C CA . ILE A 1 333 ? 12.004 -17.369 -3.766 1.00 78.75 333 ILE A CA 1
ATOM 2562 C C . ILE A 1 333 ? 13.150 -16.626 -3.071 1.00 78.75 333 ILE A C 1
ATOM 2564 O O . ILE A 1 333 ? 13.624 -17.052 -2.019 1.00 78.75 333 ILE A O 1
ATOM 2568 N N . GLU A 1 334 ? 13.588 -15.500 -3.637 1.00 77.06 334 GLU A N 1
ATOM 2569 C CA . GLU A 1 334 ? 14.641 -14.687 -3.046 1.00 77.06 334 GLU A CA 1
ATOM 2570 C C . GLU A 1 334 ? 14.161 -14.071 -1.727 1.00 77.06 334 GLU A C 1
ATOM 2572 O O . GLU A 1 334 ? 13.083 -13.471 -1.625 1.00 77.06 334 GLU A O 1
ATOM 2577 N N . VAL A 1 335 ? 14.987 -14.225 -0.697 1.00 72.75 335 VAL A N 1
ATOM 2578 C CA . VAL A 1 335 ? 14.731 -13.678 0.633 1.00 72.75 335 VAL A CA 1
ATOM 2579 C C . VAL A 1 335 ? 15.678 -12.514 0.847 1.00 72.75 335 VAL A C 1
ATOM 2581 O O . VAL A 1 335 ? 16.891 -12.646 0.668 1.00 72.75 335 VAL A O 1
ATOM 2584 N N . GLU A 1 336 ? 15.134 -11.360 1.235 1.00 69.69 336 GLU A N 1
ATOM 2585 C CA . GLU A 1 336 ? 15.980 -10.251 1.656 1.00 69.69 336 GLU A CA 1
ATOM 2586 C C . GLU A 1 336 ? 16.761 -10.687 2.911 1.00 69.69 336 GLU A C 1
ATOM 2588 O O . GLU A 1 336 ? 16.141 -11.099 3.897 1.00 69.69 336 GLU A O 1
ATOM 2593 N N . PRO A 1 337 ? 18.106 -10.632 2.912 1.00 64.06 337 PRO A N 1
ATOM 2594 C CA . PRO A 1 337 ? 18.876 -11.034 4.078 1.00 64.06 337 PRO A CA 1
ATOM 2595 C C . PRO A 1 337 ? 18.455 -10.196 5.286 1.00 64.06 337 PRO A C 1
ATOM 2597 O O . PRO A 1 337 ? 18.263 -8.979 5.174 1.00 64.06 337 PRO A O 1
ATOM 2600 N N . ALA A 1 338 ? 18.325 -10.846 6.448 1.00 56.75 338 ALA A N 1
ATOM 2601 C CA . ALA A 1 338 ? 18.037 -10.165 7.702 1.00 56.75 338 ALA A CA 1
ATOM 2602 C C . ALA A 1 338 ? 19.086 -9.063 7.896 1.00 56.75 338 ALA A C 1
ATOM 2604 O O . ALA A 1 338 ? 20.270 -9.337 8.105 1.00 56.75 338 ALA A O 1
ATOM 2605 N N . GLY A 1 339 ? 18.669 -7.804 7.737 1.00 46.66 339 GLY A N 1
ATOM 2606 C CA . GLY A 1 339 ? 19.577 -6.670 7.856 1.00 46.66 339 GLY A CA 1
ATOM 2607 C C . GLY A 1 339 ? 20.224 -6.721 9.233 1.00 46.66 339 GLY A C 1
ATOM 2608 O O . GLY A 1 339 ? 19.499 -6.833 10.216 1.00 46.66 339 GLY A O 1
ATOM 2609 N N . GLY A 1 340 ? 21.560 -6.687 9.287 1.00 33.78 340 GLY A N 1
ATOM 2610 C CA . GLY A 1 340 ? 22.344 -6.843 10.512 1.00 33.78 340 GLY A CA 1
ATOM 2611 C C . GLY A 1 340 ? 21.728 -6.093 11.691 1.00 33.78 340 GLY A C 1
ATOM 2612 O O . GLY A 1 340 ? 21.812 -4.869 11.785 1.00 33.78 340 GLY A O 1
ATOM 2613 N N . ALA A 1 341 ? 21.087 -6.849 12.579 1.00 37.72 341 ALA A N 1
ATOM 2614 C CA . ALA A 1 341 ? 20.457 -6.343 13.777 1.00 37.72 341 ALA A CA 1
ATOM 2615 C C . ALA A 1 341 ? 21.548 -5.883 14.749 1.00 37.72 341 ALA A C 1
ATOM 2617 O O . ALA A 1 341 ? 22.158 -6.674 15.463 1.00 37.72 341 ALA A O 1
ATOM 2618 N N . ARG A 1 342 ? 21.801 -4.577 14.780 1.00 31.91 342 ARG A N 1
ATOM 2619 C CA . ARG A 1 342 ? 22.465 -3.912 15.905 1.00 31.91 342 ARG A CA 1
ATOM 2620 C C . ARG A 1 342 ? 21.669 -2.675 16.314 1.00 31.91 342 ARG A C 1
ATOM 2622 O O . ARG A 1 342 ? 22.223 -1.589 16.276 1.00 31.91 342 ARG A O 1
ATOM 2629 N N . SER A 1 343 ? 20.385 -2.846 16.661 1.00 32.97 343 SER A N 1
ATOM 2630 C CA . SER A 1 343 ? 19.641 -1.972 17.605 1.00 32.97 343 SER A CA 1
ATOM 2631 C C . SER A 1 343 ? 18.118 -2.207 17.659 1.00 32.97 343 SER A C 1
ATOM 2633 O O . SER A 1 343 ? 17.392 -1.291 18.036 1.00 32.97 343 SER A O 1
ATOM 2635 N N . GLU A 1 344 ? 17.579 -3.361 17.261 1.00 39.69 344 GLU A N 1
ATOM 2636 C CA . GLU A 1 344 ? 16.120 -3.508 17.132 1.00 39.69 344 GLU A CA 1
ATOM 2637 C C . GLU A 1 344 ? 15.604 -4.711 17.946 1.00 39.69 344 GLU A C 1
ATOM 2639 O O . GLU A 1 344 ? 15.784 -5.861 17.566 1.00 39.69 344 GLU A O 1
ATOM 2644 N N . GLY A 1 345 ? 15.008 -4.426 19.115 1.00 31.69 345 GLY A N 1
ATOM 2645 C CA . GLY A 1 345 ? 14.418 -5.407 20.041 1.00 31.69 345 GLY A CA 1
ATOM 2646 C C . GLY A 1 345 ? 12.986 -5.868 19.687 1.00 31.69 345 GLY A C 1
ATOM 2647 O O . GLY A 1 345 ? 12.405 -5.423 18.712 1.00 31.69 345 GLY A O 1
ATOM 2648 N N . PRO A 1 346 ? 12.350 -6.738 20.486 1.00 30.66 346 PRO A N 1
ATOM 2649 C CA . PRO A 1 346 ? 11.141 -7.490 20.098 1.00 30.66 346 PRO A CA 1
ATOM 2650 C C . PRO A 1 346 ? 9.806 -6.704 20.055 1.00 30.66 346 PRO A C 1
ATOM 2652 O O . PRO A 1 346 ? 8.745 -7.309 19.953 1.00 30.66 346 PRO A O 1
ATOM 2655 N N . ASN A 1 347 ? 9.811 -5.367 20.116 1.00 29.75 347 ASN A N 1
ATOM 2656 C CA . ASN A 1 347 ? 8.600 -4.547 20.326 1.00 29.75 347 ASN A CA 1
ATOM 2657 C C . ASN A 1 347 ? 8.046 -3.851 19.066 1.00 29.75 347 ASN A C 1
ATOM 2659 O O . ASN A 1 347 ? 7.388 -2.812 19.172 1.00 29.75 347 ASN A O 1
ATOM 2663 N N . TYR A 1 348 ? 8.294 -4.381 17.870 1.00 37.31 348 TYR A N 1
ATOM 2664 C CA . TYR A 1 348 ? 7.889 -3.701 16.637 1.00 37.31 348 TYR A CA 1
ATOM 2665 C C . TYR A 1 348 ? 6.570 -4.231 16.080 1.00 37.31 348 TYR A C 1
ATOM 2667 O O . TYR A 1 348 ? 6.531 -5.234 15.376 1.00 37.31 348 TYR A O 1
ATOM 2675 N N . TRP A 1 349 ? 5.500 -3.487 16.348 1.00 33.34 349 TRP A N 1
ATOM 2676 C CA . TRP A 1 349 ? 4.201 -3.644 15.702 1.00 33.34 349 TRP A CA 1
ATOM 2677 C C . TRP A 1 349 ? 4.195 -2.892 14.387 1.00 33.34 349 TRP A C 1
ATOM 2679 O O . TRP A 1 349 ? 3.797 -1.731 14.337 1.00 33.34 349 TRP A O 1
ATOM 2689 N N . TYR A 1 350 ? 4.620 -3.569 13.336 1.00 44.56 350 TYR A N 1
ATOM 2690 C CA . TYR A 1 350 ? 4.046 -3.311 12.035 1.00 44.56 350 TYR A CA 1
ATOM 2691 C C . TYR A 1 350 ? 3.600 -4.622 11.477 1.00 44.56 350 TYR A C 1
ATOM 2693 O O . TYR A 1 350 ? 4.268 -5.647 11.748 1.00 44.56 350 TYR A O 1
#

Solvent-accessible surface area (backbone atoms only — not comparable to full-atom values): 20223 Å² total; per-residue (Å²): 133,89,75,87,77,55,57,48,51,48,58,42,77,65,35,47,51,52,51,71,73,59,76,52,99,34,43,42,31,40,41,63,44,78,44,75,46,99,86,75,47,77,45,77,47,81,46,79,40,76,52,58,56,79,85,80,43,82,82,37,52,76,38,62,36,97,87,70,52,51,34,28,35,25,75,77,29,62,85,63,60,59,74,91,57,40,63,45,71,44,79,59,76,98,78,88,75,93,83,84,93,79,80,83,65,86,76,82,81,52,93,77,74,74,75,83,70,60,65,70,53,70,34,75,66,44,38,51,52,26,52,47,45,37,68,73,44,51,49,54,58,46,51,74,36,36,51,75,44,74,38,57,63,69,54,61,68,79,55,95,65,39,38,33,38,37,31,66,42,33,28,88,57,47,66,58,52,50,42,66,64,39,58,68,81,47,43,72,32,39,34,27,58,35,49,35,84,76,55,49,85,41,80,62,52,40,49,48,38,24,54,69,48,33,46,41,68,37,51,81,57,91,71,39,63,65,53,51,54,52,51,30,52,38,39,71,69,57,24,23,40,37,38,43,39,49,76,53,68,35,90,82,65,28,54,56,70,73,28,35,51,63,30,50,46,17,64,79,48,74,34,32,35,29,29,24,27,70,42,46,42,40,78,22,35,29,76,88,57,90,69,73,40,75,37,57,26,36,41,38,44,48,69,72,42,68,82,53,100,86,55,51,46,66,59,42,30,50,55,45,45,51,50,25,27,57,72,44,48,82,59,37,72,42,67,47,73,81,71,83,81,84,85,79,73,97,80,67,84,67

Nearest PDB structures (foldseek):
  5kym-assembly2_B  TM=8.036E-01  e=1.584E-10  Thermotoga maritima MSB8
  5kym-assembly1_A  TM=7.791E-01  e=9.176E-11  Thermotoga maritima MSB8
  8e50-assembly1_A  TM=7.159E-01  e=1.928E-06  Homo sapiens
  4ak9-assembly1_A  TM=4.541E-01  e=1.963E-01  Physcomitrium patens
  4ak9-assembly1_B  TM=4.293E-01  e=3.390E-01  Physcomitrium patens

pLDDT: mean 74.95, std 21.88, range [25.3, 98.62]

Radius of gyration: 24.15 Å; Cα contacts (8 Å, |Δi|>4): 566; chains: 1; bounding box: 55×41×74 Å

Mean predicted aligned error: 16.21 Å

Sequence (350 aa):
MPTKADFVIEGDAAATAWLDSHKSQGPHVIRYDVHRCCGGGKICDVRVLEGARREQISNFVPTDLHNGTKIAIDPRAAARLPSRFRLTVRVTDPAEGPNVPGRPTLHALMDGEAVDTALWARTKGMRRMRAALQASLLFPALASFCRLTVRDRELLRELDGPAVFVANHVSALDAVVMAEALPPRYRHRSVVVAAADSIFKRKWEARLAQVTVDAFPIPRGGGARAHLEYLKDLLRKKWSVIIFPEGRLTVTGAIGTFRKGGAILAMDAGVPIVPAYVDGMYEVMPRFRRVPRPGRVSVTFGAPLVAQTHEDYDTFIARVESSVRTLAGPKGIEVEPAGGARSEGPNYWY

Foldseek 3Di:
DDDDFAKAKEADPVLVVVCVVVDAPDAWEWDWDWDADPVRDIDIDTDTDGPDDPVVQPQWCWDAHPVRHIHTYRPVCQVVPDCVSRMHIDGDDPDDDDDDDDDDDPVPVPPPDDQPPVVVLLDPVLLVQLVCCLVPPVVVVCVVQEAEDEAPQVLVVPDPFAAEEEEAAFAPCVLSSVLVNHDPLQSSQEAEEAACVQQVPDVVSVVVCSSNRNYRYAYQDPPNVVVLVSLLVSRLVRGYYYYYQQNDHFPPQAGEDGALSNLSSCQVSVHWYKYKYKPWVNVQHGPPDDHGHRTYIYIYIDHTDGADPPDDSVNRRVVSLVRNLVVVPPSSPDYRPPPPDDDDDDRGHD

Secondary structure (DSSP, 8-state):
-----EEEEEE-HHHHHHHHHS--SS-EEEEEEEEE-TTSPEEEEEEEESS--GGG-TTSEEEE-TTS-EEEE-HHHHTT--GGG-EEEEEEPS------S-PPPGGGG--SS-----GGGGSHHHHHHHHHHIIIIIHHHHHTTEEEEEESGGGGGG-SS--EEEE----TTHHHHHHHHS-HHHHTTEEEEEEHHHHTTSHHHHHHHHHHH-EEEE-SSTTHHHHHHHHHHHHHTT-EEEE-TTSS--SSSSBPPP-THHHHHHHHHT--EEEEEEESHHHHS-TT-SSPPPEEEEEEEPPPB---TT--HHHHHHHHHHHHHHHTGGGGG-B------SS--S----